Protein AF-A0A183Q617-F1 (afdb_monomer)

Radius of gyration: 28.39 Å; Cα contacts (8 Å, |Δi|>4): 245; chains: 1; bounding box: 69×56×88 Å

pLDDT: mean 73.9, std 12.87, range [35.59, 93.19]

Nearest PDB structures (foldseek):
  8c8j-assembly1_A  TM=6.906E-01  e=9.276E-04  Homo sapiens
  8qb8-assembly1_A  TM=1.868E-01  e=1.132E+00  Saccharomyces cerevisiae

Structure (mmCIF, N/CA/C/O backbone):
data_AF-A0A183Q617-F1
#
_entry.id   AF-A0A183Q617-F1
#
loop_
_atom_site.group_PDB
_atom_site.id
_atom_site.type_symbol
_atom_site.label_atom_id
_atom_site.label_alt_id
_atom_site.label_comp_id
_atom_site.label_asym_id
_atom_site.label_entity_id
_atom_site.label_seq_id
_atom_site.pdbx_PDB_ins_code
_atom_site.Cartn_x
_atom_site.Cartn_y
_atom_site.Cartn_z
_atom_site.occupancy
_atom_site.B_iso_or_equiv
_atom_site.auth_seq_id
_atom_site.auth_comp_id
_atom_site.auth_asym_id
_atom_site.auth_atom_id
_atom_site.pdbx_PDB_model_num
ATOM 1 N N . MET A 1 1 ? -0.479 32.199 -34.086 1.00 53.25 1 MET A N 1
ATOM 2 C CA . MET A 1 1 ? -1.465 31.723 -35.075 1.00 53.25 1 MET A CA 1
ATOM 3 C C . MET A 1 1 ? -0.757 31.878 -36.399 1.00 53.25 1 MET A C 1
ATOM 5 O O . MET A 1 1 ? -0.409 32.998 -36.733 1.00 53.25 1 MET A O 1
ATOM 9 N N . GLU A 1 2 ? -0.370 30.779 -37.032 1.00 54.66 2 GLU A N 1
ATOM 10 C CA . GLU A 1 2 ? 0.440 30.822 -38.253 1.00 54.66 2 GLU A CA 1
ATOM 11 C C . GLU A 1 2 ? -0.331 30.041 -39.309 1.00 54.66 2 GLU A C 1
ATOM 13 O O . GLU A 1 2 ? -0.675 28.883 -39.080 1.00 54.66 2 GLU A O 1
ATOM 18 N N . ASP A 1 3 ? -0.611 30.699 -40.433 1.00 60.00 3 ASP A N 1
ATOM 19 C CA . ASP A 1 3 ? -1.395 30.193 -41.564 1.00 60.00 3 ASP A CA 1
ATOM 20 C C . ASP A 1 3 ? -2.920 30.158 -41.307 1.00 60.00 3 ASP A C 1
ATOM 22 O O . ASP A 1 3 ? -3.495 29.196 -40.784 1.00 60.00 3 ASP A O 1
ATOM 26 N N . VAL A 1 4 ? -3.574 31.266 -41.677 1.00 61.16 4 VAL A N 1
ATOM 27 C CA . VAL A 1 4 ? -5.033 31.407 -41.766 1.00 61.16 4 VAL A CA 1
ATOM 28 C C . VAL A 1 4 ? -5.387 31.465 -43.243 1.00 61.16 4 VAL A C 1
ATOM 30 O O . VAL A 1 4 ? -4.882 32.323 -43.964 1.00 61.16 4 VAL A O 1
ATOM 33 N N . ARG A 1 5 ? -6.237 30.549 -43.707 1.00 70.75 5 ARG A N 1
ATOM 34 C CA . ARG A 1 5 ? -6.672 30.503 -45.103 1.00 70.75 5 ARG A CA 1
ATOM 35 C C . ARG A 1 5 ? -8.183 30.469 -45.183 1.00 70.75 5 ARG A C 1
ATOM 37 O O . ARG A 1 5 ? -8.839 29.661 -44.527 1.00 70.75 5 ARG A O 1
ATOM 44 N N . THR A 1 6 ? -8.707 31.314 -46.050 1.00 69.06 6 THR A N 1
ATOM 45 C CA . THR A 1 6 ? -10.121 31.353 -46.393 1.00 69.06 6 THR A CA 1
ATOM 46 C C . THR A 1 6 ? -10.364 30.387 -47.548 1.00 69.06 6 THR A C 1
ATOM 48 O O . THR A 1 6 ? -9.680 30.455 -48.569 1.00 69.06 6 THR A O 1
ATOM 51 N N . ARG A 1 7 ? -11.300 29.451 -47.390 1.00 67.62 7 ARG A N 1
ATOM 52 C CA . ARG A 1 7 ? -11.698 28.502 -48.434 1.00 67.62 7 ARG A CA 1
ATOM 53 C C . ARG A 1 7 ? -13.164 28.715 -48.792 1.00 67.62 7 ARG A C 1
ATOM 55 O O . ARG A 1 7 ? -13.994 28.940 -47.914 1.00 67.62 7 ARG A O 1
ATOM 62 N N . ARG A 1 8 ? -13.482 28.630 -50.085 1.00 61.31 8 ARG A N 1
ATOM 63 C CA . ARG A 1 8 ? -14.875 28.539 -50.538 1.00 61.31 8 ARG A CA 1
ATOM 64 C C . ARG A 1 8 ? -15.414 27.157 -50.159 1.00 61.31 8 ARG A C 1
ATOM 66 O O . ARG A 1 8 ? -14.714 26.161 -50.351 1.00 61.31 8 ARG A O 1
ATOM 73 N N . GLY A 1 9 ? -16.599 27.114 -49.554 1.00 62.12 9 GLY A N 1
ATOM 74 C CA . GLY A 1 9 ? -17.312 25.861 -49.300 1.00 62.12 9 GLY A CA 1
ATOM 75 C C . GLY A 1 9 ? -17.741 25.198 -50.613 1.00 62.12 9 GLY A C 1
ATOM 76 O O . GLY A 1 9 ? -17.750 25.849 -51.656 1.00 62.12 9 GLY A O 1
ATOM 77 N N . ALA A 1 10 ? -18.069 23.904 -50.569 1.00 54.81 10 ALA A N 1
ATOM 78 C CA . ALA A 1 10 ? -18.694 23.237 -51.708 1.00 54.81 10 ALA A CA 1
ATOM 79 C C . ALA A 1 10 ? -20.081 23.856 -51.955 1.00 54.81 10 ALA A C 1
ATOM 81 O O . ALA A 1 10 ? -20.864 24.033 -51.024 1.00 54.81 10 ALA A O 1
ATOM 82 N N . ASP A 1 11 ? -20.304 24.238 -53.205 1.00 53.62 11 ASP A N 1
ATOM 83 C CA . ASP A 1 11 ? -21.310 25.180 -53.685 1.00 53.62 11 ASP A CA 1
ATOM 84 C C . ASP A 1 11 ? -22.758 24.749 -53.386 1.00 53.62 11 ASP A C 1
ATOM 86 O O . ASP A 1 11 ? -23.237 23.756 -53.928 1.00 53.62 11 ASP A O 1
ATOM 90 N N . MET A 1 12 ? -23.452 25.514 -52.537 1.00 50.75 12 MET A N 1
ATOM 91 C CA . MET A 1 12 ? -24.916 25.633 -52.502 1.00 50.75 12 MET A CA 1
ATOM 92 C C . MET A 1 12 ? -25.287 27.035 -51.989 1.00 50.75 12 MET A C 1
ATOM 94 O O . MET A 1 12 ? -25.655 27.205 -50.829 1.00 50.75 12 MET A O 1
ATOM 98 N N . ALA A 1 13 ? -25.134 28.047 -52.851 1.00 52.72 13 ALA A N 1
ATOM 99 C CA . ALA A 1 13 ? -25.777 29.368 -52.746 1.00 52.72 13 ALA A CA 1
ATOM 100 C C . ALA A 1 13 ? -25.731 30.063 -51.360 1.00 52.72 13 ALA A C 1
ATOM 102 O O . ALA A 1 13 ? -26.719 30.642 -50.911 1.00 52.72 13 ALA A O 1
ATOM 103 N N . SER A 1 14 ? -24.586 30.022 -50.675 1.00 57.03 14 SER A N 1
ATOM 104 C CA . SER A 1 14 ? -24.352 30.748 -49.422 1.00 57.03 14 SER A CA 1
ATOM 105 C C . SER A 1 14 ? -23.096 31.610 -49.558 1.00 57.03 14 SER A C 1
ATOM 107 O O . SER A 1 14 ? -22.017 31.086 -49.824 1.00 57.03 14 SER A O 1
ATOM 109 N N . ASP A 1 15 ? -23.218 32.922 -49.325 1.00 58.91 15 ASP A N 1
ATOM 110 C CA . ASP A 1 15 ? -22.119 33.910 -49.397 1.00 58.91 15 ASP A CA 1
ATOM 111 C C . ASP A 1 15 ? -21.068 33.774 -48.271 1.00 58.91 15 ASP A C 1
ATOM 113 O O . ASP A 1 15 ? -20.226 34.650 -48.045 1.00 58.91 15 ASP A O 1
ATOM 117 N N . HIS A 1 16 ? -21.086 32.676 -47.516 1.00 60.31 16 HIS A N 1
ATOM 118 C CA . HIS A 1 16 ? -20.217 32.485 -46.363 1.00 60.31 16 HIS A CA 1
ATOM 119 C C . HIS A 1 16 ? -18.921 31.763 -46.744 1.00 60.31 16 HIS A C 1
ATOM 121 O O . HIS A 1 16 ? -18.912 30.623 -47.209 1.00 60.31 16 HIS A O 1
ATOM 127 N N . HIS A 1 17 ? -17.792 32.432 -46.504 1.00 62.97 17 HIS A N 1
ATOM 128 C CA . HIS A 1 17 ? -16.464 31.868 -46.716 1.00 62.97 17 HIS A CA 1
ATOM 129 C C . HIS A 1 17 ? -15.946 31.202 -45.437 1.00 62.97 17 HIS A C 1
ATOM 131 O O . HIS A 1 17 ? -15.976 31.788 -44.355 1.00 62.97 17 HIS A O 1
ATOM 137 N N . LEU A 1 18 ? -15.427 29.980 -45.561 1.00 61.94 18 LEU A N 1
ATOM 138 C CA . LEU A 1 18 ? -14.951 29.190 -44.431 1.00 61.94 18 LEU A CA 1
ATOM 139 C C . LEU A 1 18 ? -13.513 29.593 -44.094 1.00 61.94 18 LEU A C 1
ATOM 141 O O . LEU A 1 18 ? -12.611 29.460 -44.922 1.00 61.94 18 LEU A O 1
ATOM 145 N N . VAL A 1 19 ? -13.280 30.083 -42.879 1.00 68.81 19 VAL A N 1
ATOM 146 C CA . VAL A 1 19 ? -11.937 30.465 -42.423 1.00 68.81 19 VAL A CA 1
ATOM 147 C C . VAL A 1 19 ? -11.332 29.318 -41.628 1.00 68.81 19 VAL A C 1
ATOM 149 O O . VAL A 1 19 ? -11.862 28.905 -40.599 1.00 68.81 19 VAL A O 1
ATOM 152 N N . VAL A 1 20 ? -10.198 28.806 -42.103 1.00 65.56 20 VAL A N 1
ATOM 153 C CA . VAL A 1 20 ? -9.447 27.739 -41.441 1.00 65.56 20 VAL A CA 1
ATOM 154 C C . VAL A 1 20 ? -8.131 28.314 -40.938 1.00 65.56 20 VAL A C 1
ATOM 156 O O . VAL A 1 20 ? -7.323 28.811 -41.720 1.00 65.56 20 VAL A O 1
ATOM 159 N N . ALA A 1 21 ? -7.898 28.219 -39.632 1.00 73.19 21 ALA A N 1
ATOM 160 C CA . ALA A 1 21 ? -6.663 28.658 -38.997 1.00 73.19 21 ALA A CA 1
ATOM 161 C C . ALA A 1 21 ? -5.934 27.478 -38.356 1.00 73.19 21 ALA A C 1
ATOM 163 O O . ALA A 1 21 ? -6.544 26.659 -37.664 1.00 73.19 21 ALA A O 1
ATOM 164 N N . LYS A 1 22 ? -4.611 27.413 -38.536 1.00 64.12 22 LYS A N 1
ATOM 165 C CA . LYS A 1 22 ? -3.770 26.446 -37.828 1.00 64.12 22 LYS A CA 1
ATOM 166 C C . LYS A 1 22 ? -3.161 27.102 -36.587 1.00 64.12 22 LYS A C 1
ATOM 168 O O . LYS A 1 22 ? -2.438 28.097 -36.650 1.00 64.12 22 LYS A O 1
ATOM 173 N N . MET A 1 23 ? -3.458 26.543 -35.417 1.00 68.75 23 MET A N 1
ATOM 174 C CA . MET A 1 23 ? -2.924 27.025 -34.141 1.00 68.75 23 MET A CA 1
ATOM 175 C C . MET A 1 23 ? -2.015 25.979 -33.506 1.00 68.75 23 MET A C 1
ATOM 177 O O . MET A 1 23 ? -2.359 24.803 -33.415 1.00 68.75 23 MET A O 1
ATOM 181 N N . LYS A 1 24 ? -0.847 26.425 -33.036 1.00 59.91 24 LYS A N 1
ATOM 182 C CA . LYS A 1 24 ? 0.100 25.616 -32.265 1.00 59.91 24 LYS A CA 1
ATOM 183 C C . LYS A 1 24 ? 0.139 26.156 -30.839 1.00 59.91 24 LYS A C 1
ATOM 185 O O . LYS A 1 24 ? 0.809 27.147 -30.564 1.00 59.91 24 LYS A O 1
ATOM 190 N N . LEU A 1 25 ? -0.619 25.532 -29.943 1.00 53.19 25 LEU A N 1
ATOM 191 C CA . LEU A 1 25 ? -0.651 25.895 -28.527 1.00 53.19 25 LEU A CA 1
ATOM 192 C C . LEU A 1 25 ? 0.512 25.208 -27.800 1.00 53.19 25 LEU A C 1
ATOM 194 O O . LEU A 1 25 ? 0.652 23.987 -27.853 1.00 53.19 25 LEU A O 1
ATOM 198 N N . LYS A 1 26 ? 1.348 25.986 -27.109 1.00 57.28 26 LYS A N 1
ATOM 199 C CA . LYS A 1 26 ? 2.298 25.459 -26.121 1.00 57.28 26 LYS A CA 1
ATOM 200 C C . LYS A 1 26 ? 1.652 25.570 -24.745 1.00 57.28 26 LYS A C 1
ATOM 202 O O . LYS A 1 26 ? 1.736 26.610 -24.102 1.00 57.28 26 LYS A O 1
ATOM 207 N N . LEU A 1 27 ? 0.993 24.503 -24.306 1.00 50.16 27 LEU A N 1
ATOM 208 C CA . LEU A 1 27 ? 0.464 24.421 -22.949 1.00 50.16 27 LEU A CA 1
ATOM 209 C C . LEU A 1 27 ? 1.636 24.227 -21.982 1.00 50.16 27 LEU A C 1
ATOM 211 O O . LEU A 1 27 ? 2.359 23.230 -22.054 1.00 50.16 27 LEU A O 1
ATOM 215 N N . LYS A 1 28 ? 1.852 25.196 -21.090 1.00 40.66 28 LYS A N 1
ATOM 216 C CA . LYS A 1 28 ? 2.774 25.030 -19.967 1.00 40.66 28 LYS A CA 1
ATOM 217 C C . LYS A 1 28 ? 2.065 24.158 -18.939 1.00 40.66 28 LYS A C 1
ATOM 219 O O . LYS A 1 28 ? 1.051 24.566 -18.387 1.00 40.66 28 LYS A O 1
ATOM 224 N N . ASN A 1 29 ? 2.585 22.955 -18.711 1.00 36.75 29 ASN A N 1
ATOM 225 C CA . ASN A 1 29 ? 2.066 22.082 -17.668 1.00 36.75 29 ASN A CA 1
ATOM 226 C C . ASN A 1 29 ? 2.359 22.744 -16.314 1.00 36.75 29 ASN A C 1
ATOM 228 O O . ASN A 1 29 ? 3.521 22.829 -15.905 1.00 36.75 29 ASN A O 1
ATOM 232 N N . ILE A 1 30 ? 1.328 23.287 -15.669 1.00 36.28 30 ILE A N 1
ATOM 233 C CA . ILE A 1 30 ? 1.422 23.785 -14.301 1.00 36.28 30 ILE A CA 1
ATOM 234 C C . ILE A 1 30 ? 1.400 22.536 -13.431 1.00 36.28 30 ILE A C 1
ATOM 236 O O . ILE A 1 30 ? 0.360 21.912 -13.242 1.00 36.28 30 ILE A O 1
ATOM 240 N N . TRP A 1 31 ? 2.572 22.130 -12.954 1.00 35.59 31 TRP A N 1
ATOM 241 C CA . TRP A 1 31 ? 2.644 21.152 -11.883 1.00 35.59 31 TRP A CA 1
ATOM 242 C C . TRP A 1 31 ? 2.086 21.843 -10.643 1.00 35.59 31 TRP A C 1
ATOM 244 O O . TRP A 1 31 ? 2.778 22.643 -10.018 1.00 35.59 31 TRP A O 1
ATOM 254 N N . THR A 1 32 ? 0.827 21.580 -10.302 1.00 38.00 32 THR A N 1
ATOM 255 C CA . THR A 1 32 ? 0.407 21.714 -8.913 1.00 38.00 32 THR A CA 1
ATOM 256 C C . THR A 1 32 ? 1.330 20.810 -8.113 1.00 38.00 32 THR A C 1
ATOM 258 O O . THR A 1 32 ? 1.532 19.646 -8.474 1.00 38.00 32 THR A O 1
ATOM 261 N N . THR A 1 33 ? 1.958 21.356 -7.075 1.00 38.03 33 THR A N 1
ATOM 262 C CA . THR A 1 33 ? 2.680 20.571 -6.076 1.00 38.03 33 THR A CA 1
ATOM 263 C C . THR A 1 33 ? 1.647 19.659 -5.425 1.00 38.03 33 THR A C 1
ATOM 265 O O . THR A 1 33 ? 0.994 20.027 -4.455 1.00 38.03 33 THR A O 1
ATOM 268 N N . GLY A 1 34 ? 1.389 18.511 -6.049 1.00 38.00 34 GLY A N 1
ATOM 269 C CA . GLY A 1 34 ? 0.513 17.501 -5.494 1.00 38.00 34 GLY A CA 1
ATOM 270 C C . GLY A 1 34 ? 1.087 17.098 -4.148 1.00 38.00 34 GLY A C 1
ATOM 271 O O . GLY A 1 34 ? 2.308 16.955 -4.028 1.00 38.00 34 GLY A O 1
ATOM 272 N N . GLN A 1 35 ? 0.214 16.928 -3.154 1.00 41.94 35 GLN A N 1
ATOM 273 C CA . GLN A 1 35 ? 0.541 16.194 -1.933 1.00 41.94 35 GLN A CA 1
ATOM 274 C C . GLN A 1 35 ? 1.444 15.018 -2.295 1.00 41.94 35 GLN A C 1
ATOM 276 O O . GLN A 1 35 ? 1.161 14.301 -3.262 1.00 41.94 35 GLN A O 1
ATOM 281 N N . THR A 1 36 ? 2.550 14.864 -1.566 1.00 38.59 36 THR A N 1
ATOM 282 C CA . THR A 1 36 ? 3.501 13.771 -1.750 1.00 38.59 36 THR A CA 1
ATOM 283 C C . THR A 1 36 ? 2.710 12.474 -1.822 1.00 38.59 36 THR A C 1
ATOM 285 O O . THR A 1 36 ? 2.184 12.016 -0.813 1.00 38.59 36 THR A O 1
ATOM 288 N N . ALA A 1 37 ? 2.549 11.921 -3.028 1.00 43.28 37 ALA A N 1
ATOM 289 C CA . ALA A 1 37 ? 1.761 10.715 -3.199 1.00 43.28 37 ALA A CA 1
ATOM 290 C C . ALA A 1 37 ? 2.392 9.642 -2.313 1.00 43.28 37 ALA A C 1
ATOM 292 O O . ALA A 1 37 ? 3.569 9.310 -2.507 1.00 43.28 37 ALA A O 1
ATOM 293 N N . LEU A 1 38 ? 1.629 9.153 -1.329 1.00 51.94 38 LEU A N 1
ATOM 294 C CA . LEU A 1 38 ? 2.108 8.137 -0.404 1.00 51.94 38 LEU A CA 1
ATOM 295 C C . LEU A 1 38 ? 2.705 6.981 -1.225 1.00 51.94 38 LEU A C 1
ATOM 297 O O . LEU A 1 38 ? 2.085 6.543 -2.207 1.00 51.94 38 LEU A O 1
ATOM 301 N N . PRO A 1 39 ? 3.931 6.523 -0.909 1.00 54.69 39 PRO A N 1
ATOM 302 C CA . PRO A 1 39 ? 4.592 5.482 -1.681 1.00 54.69 39 PRO A CA 1
ATOM 303 C C . PRO A 1 39 ? 3.683 4.257 -1.796 1.00 54.69 39 PRO A C 1
ATOM 305 O O . PRO A 1 39 ? 3.330 3.651 -0.790 1.00 54.69 39 PRO A O 1
ATOM 308 N N . ARG A 1 40 ? 3.276 3.884 -3.014 1.00 54.31 40 ARG A N 1
ATOM 309 C CA . ARG A 1 40 ? 2.449 2.687 -3.209 1.00 54.31 40 ARG A CA 1
ATOM 310 C C . ARG A 1 40 ? 3.279 1.432 -2.955 1.00 54.31 40 ARG A C 1
ATOM 312 O O . ARG A 1 40 ? 4.316 1.229 -3.587 1.00 54.31 40 ARG A O 1
ATOM 319 N N . PHE A 1 41 ? 2.778 0.579 -2.070 1.00 60.75 41 PHE A N 1
ATOM 320 C CA . PHE A 1 41 ? 3.362 -0.716 -1.748 1.00 60.75 41 PHE A CA 1
ATOM 321 C C . PHE A 1 41 ? 3.216 -1.667 -2.939 1.00 60.75 41 PHE A C 1
ATOM 323 O O . PHE A 1 41 ? 2.107 -1.904 -3.419 1.00 60.75 41 PHE A O 1
ATOM 330 N N . ASN A 1 42 ? 4.323 -2.237 -3.429 1.00 64.62 42 ASN A N 1
ATOM 331 C CA . ASN A 1 42 ? 4.258 -3.296 -4.438 1.00 64.62 42 ASN A CA 1
ATOM 332 C C . ASN A 1 42 ? 3.938 -4.638 -3.761 1.00 64.62 42 ASN A C 1
ATOM 334 O O . ASN A 1 42 ? 4.811 -5.483 -3.575 1.00 64.62 42 ASN A O 1
ATOM 338 N N . ILE A 1 43 ? 2.671 -4.817 -3.387 1.00 67.38 43 ILE A N 1
ATOM 339 C CA . ILE A 1 43 ? 2.165 -6.012 -2.693 1.00 67.38 43 ILE A CA 1
ATOM 340 C C . ILE A 1 43 ? 2.400 -7.289 -3.521 1.00 67.38 43 ILE A C 1
ATOM 342 O O . ILE A 1 43 ? 2.558 -8.371 -2.962 1.00 67.38 43 ILE A O 1
ATOM 346 N N . ALA A 1 44 ? 2.487 -7.186 -4.852 1.00 68.19 44 ALA A N 1
ATOM 347 C CA . ALA A 1 44 ? 2.715 -8.341 -5.719 1.00 68.19 44 ALA A CA 1
ATOM 348 C C . ALA A 1 44 ? 4.057 -9.045 -5.447 1.00 68.19 44 ALA A C 1
ATOM 350 O O . ALA A 1 44 ? 4.147 -10.253 -5.636 1.00 68.19 44 ALA A O 1
ATOM 351 N N . PHE A 1 45 ? 5.068 -8.322 -4.955 1.00 70.50 45 PHE A N 1
ATOM 352 C CA . PHE A 1 45 ? 6.369 -8.889 -4.585 1.00 70.50 45 PHE A CA 1
ATOM 353 C C . PHE A 1 45 ? 6.279 -9.856 -3.396 1.00 70.50 45 PHE A C 1
ATOM 355 O O . PHE A 1 45 ? 7.042 -10.810 -3.332 1.00 70.50 45 PHE A O 1
ATOM 362 N N . LEU A 1 46 ? 5.313 -9.659 -2.491 1.00 70.88 46 LEU A N 1
ATOM 363 C CA . LEU A 1 46 ? 5.090 -10.549 -1.345 1.00 70.88 46 LEU A CA 1
ATOM 364 C C . LEU A 1 46 ? 4.474 -11.901 -1.746 1.00 70.88 46 LEU A C 1
ATOM 366 O O . LEU A 1 46 ? 4.346 -12.782 -0.901 1.00 70.88 46 LEU A O 1
ATOM 370 N N . LYS A 1 47 ? 4.076 -12.071 -3.016 1.00 74.75 47 LYS A N 1
ATOM 371 C CA . LYS A 1 47 ? 3.595 -13.354 -3.553 1.00 74.75 47 LYS A C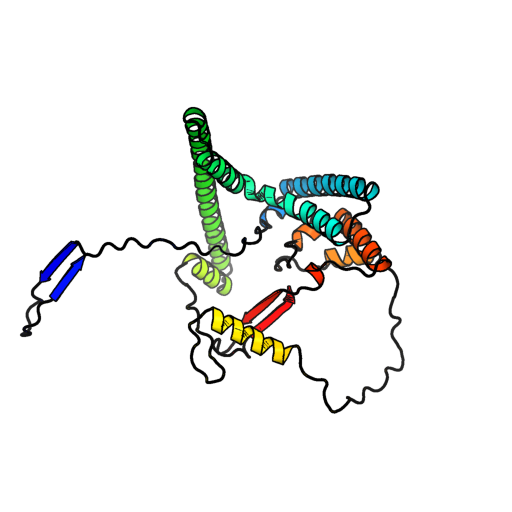A 1
ATOM 372 C C . LYS A 1 47 ? 4.727 -14.272 -4.013 1.00 74.75 47 LYS A C 1
ATOM 374 O O . LYS A 1 47 ? 4.495 -15.463 -4.179 1.00 74.75 47 LYS A O 1
ATOM 379 N N . ASP A 1 48 ? 5.912 -13.722 -4.259 1.00 77.06 48 ASP A N 1
ATOM 380 C CA . ASP A 1 48 ? 7.096 -14.484 -4.643 1.00 77.06 48 ASP A CA 1
ATOM 381 C C . ASP A 1 48 ? 7.816 -14.972 -3.377 1.00 77.06 48 ASP A C 1
ATOM 383 O O . ASP A 1 48 ? 8.044 -14.195 -2.450 1.00 77.06 48 ASP A O 1
ATOM 387 N N . ALA A 1 49 ? 8.117 -16.270 -3.310 1.00 78.69 49 ALA A N 1
ATOM 388 C CA . ALA A 1 49 ? 8.611 -16.911 -2.093 1.00 78.69 49 ALA A CA 1
ATOM 389 C C . ALA A 1 49 ? 10.010 -16.421 -1.682 1.00 78.69 49 ALA A C 1
ATOM 391 O O . ALA A 1 49 ? 10.238 -16.144 -0.501 1.00 78.69 49 ALA A O 1
ATOM 392 N N . ASP A 1 50 ? 10.920 -16.247 -2.642 1.00 78.69 50 ASP A N 1
ATOM 393 C CA . ASP A 1 50 ? 12.294 -15.800 -2.385 1.00 78.69 50 ASP A CA 1
ATOM 394 C C . ASP A 1 50 ? 12.296 -14.349 -1.914 1.00 78.69 50 ASP A C 1
ATOM 396 O O . ASP A 1 50 ? 12.965 -13.958 -0.953 1.00 78.69 50 ASP A O 1
ATOM 400 N N . LYS A 1 51 ? 11.470 -13.545 -2.577 1.00 79.25 51 LYS A N 1
ATOM 401 C CA . LYS A 1 51 ? 11.262 -12.137 -2.271 1.00 79.25 51 LYS A CA 1
ATOM 402 C C . LYS A 1 51 ? 10.578 -11.917 -0.927 1.00 79.25 51 LYS A C 1
ATOM 404 O O . LYS A 1 51 ? 10.967 -11.016 -0.180 1.00 79.25 51 LYS A O 1
ATOM 409 N N . LEU A 1 52 ? 9.622 -12.769 -0.575 1.00 80.00 52 LEU A N 1
ATOM 410 C CA . LEU A 1 52 ? 9.005 -12.790 0.746 1.00 80.00 52 LEU A CA 1
ATOM 411 C C . LEU A 1 52 ? 10.020 -13.165 1.834 1.00 80.00 52 LEU A C 1
ATOM 413 O O . LEU A 1 52 ? 10.023 -12.546 2.896 1.00 80.00 52 LEU A O 1
ATOM 417 N N . ASN A 1 53 ? 10.892 -14.144 1.589 1.00 81.88 53 ASN A N 1
ATOM 418 C CA . ASN A 1 53 ? 11.913 -14.536 2.560 1.00 81.88 53 ASN A CA 1
ATOM 419 C C . ASN A 1 53 ? 12.943 -13.419 2.793 1.00 81.88 53 ASN A C 1
ATOM 421 O O . ASN A 1 53 ? 13.256 -13.076 3.932 1.00 81.88 53 ASN A O 1
ATOM 425 N N . GLU A 1 54 ? 13.397 -12.780 1.716 1.00 82.69 54 GLU A N 1
ATOM 426 C CA . GLU A 1 54 ? 14.267 -11.604 1.776 1.00 82.69 54 GLU A CA 1
ATOM 427 C C . GLU A 1 54 ? 13.626 -10.454 2.573 1.00 82.69 54 GLU A C 1
ATOM 429 O O . GLU A 1 54 ? 14.284 -9.816 3.398 1.00 82.69 54 GLU A O 1
ATOM 434 N N . PHE A 1 55 ? 12.323 -10.226 2.378 1.00 81.12 55 PHE A N 1
ATOM 435 C CA . PHE A 1 55 ? 11.556 -9.258 3.158 1.00 81.12 55 PHE A CA 1
ATOM 436 C C . PHE A 1 55 ? 11.514 -9.623 4.649 1.00 81.12 55 PHE A C 1
ATOM 438 O O . PHE A 1 55 ? 11.766 -8.759 5.488 1.00 81.12 55 PHE A O 1
ATOM 445 N N . LYS A 1 56 ? 11.236 -10.890 4.988 1.00 84.88 56 LYS A N 1
ATOM 446 C CA . LYS A 1 56 ? 11.180 -11.374 6.379 1.00 84.88 56 LYS A CA 1
ATOM 447 C C . LYS A 1 56 ? 12.500 -11.151 7.115 1.00 84.88 56 LYS A C 1
ATOM 449 O O . LYS A 1 56 ? 12.486 -10.613 8.217 1.00 84.88 56 LYS A O 1
ATOM 454 N N . ILE A 1 57 ? 13.624 -11.522 6.499 1.00 84.19 57 ILE A N 1
ATOM 455 C CA . ILE A 1 57 ? 14.960 -11.363 7.094 1.00 84.19 57 ILE A CA 1
ATOM 456 C C . ILE A 1 57 ? 15.270 -9.879 7.310 1.00 84.19 57 ILE A C 1
ATOM 458 O O . ILE A 1 57 ? 15.680 -9.473 8.395 1.00 84.19 57 ILE A O 1
ATOM 462 N N . ALA A 1 58 ? 15.029 -9.045 6.296 1.00 83.50 58 ALA A N 1
ATOM 463 C CA . ALA A 1 58 ? 15.298 -7.615 6.392 1.00 83.50 58 ALA A CA 1
ATOM 464 C C . ALA A 1 58 ? 14.403 -6.911 7.429 1.00 83.50 58 ALA A C 1
ATOM 466 O O . ALA A 1 58 ? 14.855 -5.978 8.095 1.00 83.50 58 ALA A O 1
ATOM 467 N N . LEU A 1 59 ? 13.151 -7.352 7.587 1.00 83.25 59 LEU A N 1
ATOM 468 C CA . LEU A 1 59 ? 12.257 -6.874 8.639 1.00 83.25 59 LEU A CA 1
ATOM 469 C C . LEU A 1 59 ? 12.770 -7.265 10.029 1.00 83.25 59 LEU A C 1
ATOM 471 O O . LEU A 1 59 ? 12.861 -6.392 10.887 1.00 83.25 59 LEU A O 1
ATOM 475 N N . ASN A 1 60 ? 13.171 -8.524 10.226 1.00 85.62 60 ASN A N 1
ATOM 476 C CA . ASN A 1 60 ? 13.712 -9.002 11.503 1.00 85.62 60 ASN A CA 1
ATOM 477 C C . ASN A 1 60 ? 14.957 -8.226 11.922 1.00 85.62 60 ASN A C 1
ATOM 479 O O . ASN A 1 60 ? 15.011 -7.713 13.035 1.00 85.62 60 ASN A O 1
ATOM 483 N N . ASN A 1 61 ? 15.930 -8.092 11.019 1.00 85.81 61 ASN A N 1
ATOM 484 C CA . ASN A 1 61 ? 17.192 -7.417 11.320 1.00 85.81 61 ASN A CA 1
ATOM 485 C C . ASN A 1 61 ? 16.969 -5.956 11.732 1.00 85.81 61 ASN A C 1
ATOM 487 O O . ASN A 1 61 ? 17.602 -5.464 12.660 1.00 85.81 61 ASN A O 1
ATOM 491 N N . ARG A 1 62 ? 16.046 -5.257 11.058 1.00 82.94 62 ARG A N 1
ATOM 492 C CA . ARG A 1 62 ? 15.714 -3.867 11.395 1.00 82.94 62 ARG A CA 1
ATOM 493 C C . ARG A 1 62 ? 14.919 -3.749 12.681 1.00 82.94 62 ARG A C 1
ATOM 495 O O . ARG A 1 62 ? 15.167 -2.822 13.438 1.00 82.94 62 ARG A O 1
ATOM 502 N N . PHE A 1 63 ? 13.975 -4.654 12.921 1.00 84.31 63 PHE A N 1
ATOM 503 C CA . PHE A 1 63 ? 13.238 -4.669 14.179 1.00 84.31 63 PHE A CA 1
ATOM 504 C C . PHE A 1 63 ? 14.184 -4.898 15.359 1.00 84.31 63 PHE A C 1
ATOM 506 O O . PHE A 1 63 ? 14.093 -4.171 16.338 1.00 84.31 63 PHE A O 1
ATOM 513 N N . GLN A 1 64 ? 15.140 -5.822 15.231 1.00 85.12 64 GLN A N 1
ATOM 514 C CA . GLN A 1 64 ? 16.164 -6.039 16.249 1.00 85.12 64 GLN A CA 1
ATOM 515 C C . GLN A 1 64 ? 17.002 -4.775 16.487 1.00 85.12 64 GLN A C 1
ATOM 517 O O . GLN A 1 64 ? 17.117 -4.330 17.621 1.00 85.12 64 GLN A O 1
ATOM 522 N N . ALA A 1 65 ? 17.494 -4.136 15.419 1.00 84.00 65 ALA A N 1
ATOM 523 C CA . ALA A 1 65 ? 18.247 -2.887 15.537 1.00 84.00 65 ALA A CA 1
ATOM 524 C C . ALA A 1 65 ? 17.425 -1.755 16.181 1.00 84.00 65 ALA A C 1
ATOM 526 O O . ALA A 1 65 ? 17.951 -1.001 16.990 1.00 84.00 65 ALA A O 1
ATOM 527 N N . LEU A 1 66 ? 16.132 -1.642 15.851 1.00 82.75 66 LEU A N 1
ATOM 528 C CA . LEU A 1 66 ? 15.237 -0.692 16.513 1.00 82.75 66 LEU A CA 1
ATOM 529 C C . LEU A 1 66 ? 15.068 -1.017 17.996 1.00 82.75 66 LEU A C 1
ATOM 531 O O . LEU A 1 66 ? 15.133 -0.110 18.807 1.00 82.75 66 LEU A O 1
ATOM 535 N N . GLN A 1 67 ? 14.861 -2.284 18.357 1.00 81.31 67 GLN A N 1
ATOM 536 C CA . GLN A 1 67 ? 14.734 -2.692 19.757 1.00 81.31 67 GLN A CA 1
ATOM 537 C C . GLN A 1 67 ? 15.974 -2.345 20.571 1.00 81.31 67 GLN A C 1
ATOM 539 O O . GLN A 1 67 ? 15.849 -1.953 21.724 1.00 81.31 67 GLN A O 1
ATOM 544 N N . ASP A 1 68 ? 17.159 -2.492 19.986 1.00 82.12 68 ASP A N 1
ATOM 545 C CA . ASP A 1 68 ? 18.400 -2.169 20.679 1.00 82.12 68 ASP A CA 1
ATOM 546 C C . ASP A 1 68 ? 18.557 -0.650 20.859 1.00 82.12 68 ASP A C 1
ATOM 548 O O . ASP A 1 68 ? 18.880 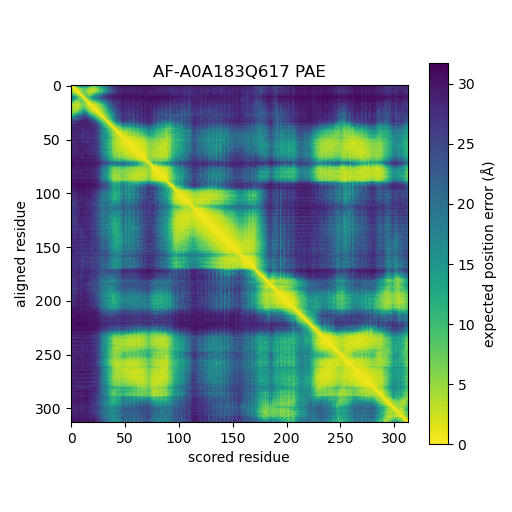-0.213 21.957 1.00 82.12 68 ASP A O 1
ATOM 552 N N . LEU A 1 69 ? 18.174 0.161 19.863 1.00 78.50 69 LEU A N 1
ATOM 553 C CA . LEU A 1 69 ? 18.116 1.626 19.998 1.00 78.50 69 LEU A CA 1
ATOM 554 C C . LEU A 1 69 ? 17.093 2.089 21.050 1.00 78.50 69 LEU A C 1
ATOM 556 O O . LEU A 1 69 ? 17.379 2.971 21.852 1.00 78.50 69 LEU A O 1
ATOM 560 N N . LEU A 1 70 ? 15.909 1.470 21.084 1.00 74.56 70 LEU A N 1
ATOM 561 C CA . LEU A 1 70 ? 14.842 1.812 22.033 1.00 74.56 70 LEU A CA 1
ATOM 562 C C . LEU A 1 70 ? 15.173 1.450 23.489 1.00 74.56 70 LEU A C 1
ATOM 564 O O . LEU A 1 70 ? 14.508 1.935 24.400 1.00 74.56 70 LEU A O 1
ATOM 568 N N . LYS A 1 71 ? 16.177 0.598 23.729 1.00 72.00 71 LYS A N 1
ATOM 569 C CA . LYS A 1 71 ? 16.678 0.307 25.082 1.00 72.00 71 LYS A CA 1
ATOM 570 C C . LYS A 1 71 ? 17.656 1.367 25.593 1.00 72.00 71 LYS A C 1
ATOM 572 O O . LYS A 1 71 ? 17.855 1.440 26.802 1.00 72.00 71 LYS A O 1
ATOM 577 N N . GLU A 1 72 ? 18.286 2.130 24.701 1.00 61.03 72 GLU A N 1
ATOM 578 C CA . GLU A 1 72 ? 19.346 3.089 25.042 1.00 61.03 72 GLU A CA 1
ATOM 579 C C . GLU A 1 72 ? 18.834 4.531 25.194 1.00 61.03 72 GLU A C 1
ATOM 581 O O . GLU A 1 72 ? 19.488 5.339 25.850 1.00 61.03 72 GLU A O 1
ATOM 586 N N . GLU A 1 73 ? 17.660 4.856 24.644 1.00 59.00 73 GLU A N 1
ATOM 587 C CA . GLU A 1 73 ? 17.133 6.224 24.584 1.00 59.00 73 GLU A CA 1
ATOM 588 C C . GLU A 1 73 ? 15.668 6.291 25.052 1.00 59.00 73 GLU A C 1
ATOM 590 O O . GLU A 1 73 ? 14.832 5.469 24.668 1.00 59.00 73 GLU A O 1
ATOM 595 N N . GLU A 1 74 ? 15.333 7.282 25.884 1.00 65.62 74 GLU A N 1
ATOM 596 C CA . GLU A 1 74 ? 13.951 7.547 26.299 1.00 65.62 74 GLU A CA 1
ATOM 597 C C . GLU A 1 74 ? 13.201 8.198 25.127 1.00 65.62 74 GLU A C 1
ATOM 599 O O . GLU A 1 74 ? 13.287 9.400 24.887 1.00 65.62 74 GLU A O 1
ATOM 604 N N . THR A 1 75 ? 12.519 7.374 24.331 1.00 73.38 75 THR A N 1
ATOM 605 C CA . THR A 1 75 ? 11.836 7.817 23.107 1.00 73.38 75 THR A CA 1
ATOM 606 C C . THR A 1 75 ? 10.350 8.066 23.336 1.00 73.38 75 THR A C 1
ATOM 608 O O . THR A 1 75 ? 9.697 7.410 24.155 1.00 73.38 75 THR A O 1
ATOM 611 N N . THR A 1 76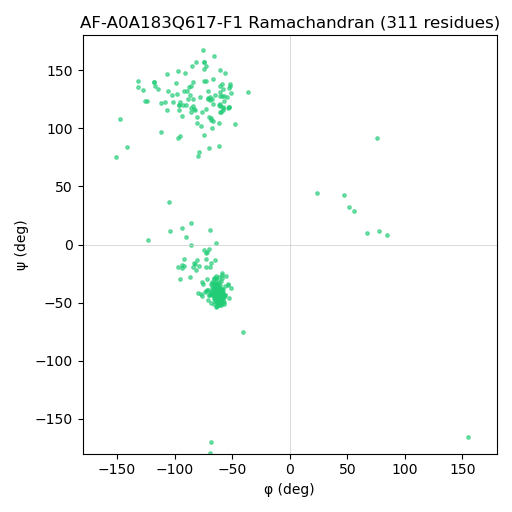 ? 9.776 9.003 22.579 1.00 81.06 76 THR A N 1
ATOM 612 C CA . THR A 1 76 ? 8.333 9.263 22.627 1.00 81.06 76 THR A CA 1
ATOM 613 C C . THR A 1 76 ? 7.547 8.160 21.909 1.00 81.06 76 THR A C 1
ATOM 615 O O . THR A 1 76 ? 8.067 7.469 21.033 1.00 81.06 76 THR A O 1
ATOM 618 N N . MET A 1 77 ? 6.263 7.996 22.246 1.00 82.69 77 MET A N 1
ATOM 619 C CA . MET A 1 77 ? 5.361 7.065 21.548 1.00 82.69 77 MET A CA 1
ATOM 620 C C . MET A 1 77 ? 5.324 7.307 20.022 1.00 82.69 77 MET A C 1
ATOM 622 O O . MET A 1 77 ? 5.226 6.361 19.237 1.00 82.69 77 MET A O 1
ATOM 626 N N . GLU A 1 78 ? 5.442 8.565 19.591 1.00 82.25 78 GLU A N 1
ATOM 627 C CA . GLU A 1 78 ? 5.454 8.942 18.174 1.00 82.25 78 GLU A CA 1
ATOM 628 C C . GLU A 1 78 ? 6.762 8.531 17.480 1.00 82.25 78 GLU A C 1
ATOM 630 O O . GLU A 1 78 ? 6.738 8.024 16.358 1.00 82.25 78 GLU A O 1
ATOM 635 N N . ASP A 1 79 ? 7.904 8.669 18.159 1.00 81.19 79 ASP A N 1
ATOM 636 C CA . ASP A 1 79 ? 9.205 8.259 17.621 1.00 81.19 79 ASP A CA 1
ATOM 637 C C . ASP A 1 79 ? 9.294 6.742 17.439 1.00 81.19 79 ASP A C 1
ATOM 639 O O . ASP A 1 79 ? 9.786 6.268 16.404 1.00 81.19 79 ASP A O 1
ATOM 643 N N . GLU A 1 80 ? 8.766 5.980 18.403 1.00 82.44 80 GLU A N 1
ATOM 644 C CA . GLU A 1 80 ? 8.676 4.522 18.321 1.00 82.44 80 GLU A CA 1
ATOM 645 C C . GLU A 1 80 ? 7.775 4.086 17.170 1.00 82.44 80 GLU A C 1
ATOM 647 O O . GLU A 1 80 ? 8.198 3.313 16.303 1.00 82.44 80 GLU A O 1
ATOM 652 N N . TRP A 1 81 ? 6.548 4.615 17.122 1.00 85.62 81 TRP A N 1
ATOM 653 C CA . TRP A 1 81 ? 5.598 4.329 16.050 1.00 85.62 81 TRP A CA 1
ATOM 654 C C . TRP A 1 81 ? 6.165 4.700 14.675 1.00 85.62 81 TRP A C 1
ATOM 656 O O . TRP A 1 81 ? 6.125 3.891 13.743 1.00 85.62 81 TRP A O 1
ATOM 666 N N . GLY A 1 82 ? 6.802 5.863 14.558 1.00 84.00 82 GLY A N 1
ATOM 667 C CA . GLY A 1 82 ? 7.494 6.279 13.346 1.00 84.00 82 GLY A CA 1
ATOM 668 C C . GLY A 1 82 ? 8.657 5.350 12.983 1.00 84.00 82 GLY A C 1
ATOM 669 O O . GLY A 1 82 ? 8.853 5.027 11.809 1.00 84.00 82 GLY A O 1
ATOM 670 N N . GLY A 1 83 ? 9.432 4.872 13.962 1.00 82.81 83 GLY A N 1
ATOM 671 C CA . GLY A 1 83 ? 10.505 3.890 13.763 1.00 82.81 83 GLY A CA 1
ATOM 672 C C . GLY A 1 83 ? 9.975 2.580 13.190 1.00 82.81 83 GLY A C 1
ATOM 673 O O . GLY A 1 83 ? 10.468 2.074 12.178 1.00 82.81 83 GLY A O 1
ATOM 674 N N . TYR A 1 84 ? 8.899 2.084 13.778 1.00 83.06 84 TYR A N 1
ATOM 675 C CA . TYR A 1 84 ? 8.164 0.909 13.343 1.00 83.06 84 TYR A CA 1
ATOM 676 C C . TYR A 1 84 ? 7.609 1.027 11.922 1.00 83.06 84 TYR A C 1
ATOM 678 O O . TYR A 1 84 ? 7.873 0.160 11.078 1.00 83.06 84 TYR A O 1
ATOM 686 N N . GLN A 1 85 ? 6.928 2.131 11.612 1.00 81.38 85 GLN A N 1
ATOM 687 C CA . GLN A 1 85 ? 6.481 2.440 10.257 1.00 81.38 85 GLN A CA 1
ATOM 688 C C . GLN A 1 85 ? 7.659 2.477 9.284 1.00 81.38 85 GLN A C 1
ATOM 690 O O . GLN A 1 85 ? 7.599 1.866 8.217 1.00 81.38 85 GLN A O 1
ATOM 695 N N . ARG A 1 86 ? 8.771 3.131 9.645 1.00 81.62 86 ARG A N 1
ATOM 696 C CA . ARG A 1 86 ? 9.981 3.174 8.811 1.00 81.62 86 ARG A CA 1
ATOM 697 C C . ARG A 1 86 ? 10.538 1.779 8.565 1.00 81.62 86 ARG A C 1
ATOM 699 O O . ARG A 1 86 ? 10.882 1.478 7.423 1.00 81.62 86 ARG A O 1
ATOM 706 N N . SER A 1 87 ? 10.597 0.908 9.566 1.00 79.94 87 SER A N 1
ATOM 707 C CA . SER A 1 87 ? 11.081 -0.468 9.403 1.00 79.94 87 SER A CA 1
ATOM 708 C C . SER A 1 87 ? 10.214 -1.291 8.456 1.00 79.94 87 SER A C 1
ATOM 710 O O . SER A 1 87 ? 10.746 -1.980 7.582 1.00 79.94 87 SER A O 1
ATOM 712 N N . ILE A 1 88 ? 8.891 -1.161 8.535 1.00 77.19 88 ILE A N 1
ATOM 713 C CA . ILE A 1 88 ? 7.970 -1.848 7.621 1.00 77.19 88 ILE A CA 1
ATOM 714 C C . ILE A 1 88 ? 8.050 -1.242 6.207 1.00 77.19 88 ILE A C 1
ATOM 716 O O . ILE A 1 88 ? 8.229 -1.958 5.215 1.00 77.19 88 ILE A O 1
ATOM 720 N N . ASN A 1 89 ? 8.006 0.086 6.100 1.00 73.31 89 ASN A N 1
ATOM 721 C CA . ASN A 1 89 ? 7.878 0.810 4.833 1.00 73.31 89 ASN A CA 1
ATOM 722 C C . ASN A 1 89 ? 9.194 0.843 4.030 1.00 73.31 89 ASN A C 1
ATOM 724 O O . ASN A 1 89 ? 9.194 0.785 2.794 1.00 73.31 89 ASN A O 1
ATOM 728 N N . SER A 1 90 ? 10.343 0.874 4.709 1.00 66.50 90 SER A N 1
ATOM 729 C CA . SER A 1 90 ? 11.667 0.830 4.069 1.00 66.50 90 SER A CA 1
ATOM 730 C C . SER A 1 90 ? 11.933 -0.499 3.355 1.00 66.50 90 SER A C 1
ATOM 732 O O . SER A 1 90 ? 12.605 -0.513 2.321 1.00 66.50 90 SER A O 1
ATOM 734 N N . ASN A 1 91 ? 11.350 -1.604 3.832 1.00 57.56 91 ASN A N 1
ATOM 735 C CA . ASN A 1 91 ? 11.485 -2.913 3.194 1.00 57.56 91 ASN A CA 1
ATOM 736 C C . ASN A 1 91 ? 10.709 -3.011 1.873 1.00 57.56 91 ASN A C 1
ATOM 738 O O . ASN A 1 91 ? 11.159 -3.669 0.934 1.00 57.56 91 ASN A O 1
ATOM 742 N N . VAL A 1 92 ? 9.599 -2.280 1.736 1.00 53.72 92 VAL A N 1
ATOM 743 C CA . VAL A 1 92 ? 8.769 -2.314 0.518 1.00 53.72 92 VAL A CA 1
ATOM 744 C C . VAL A 1 92 ? 9.304 -1.407 -0.589 1.00 53.72 92 VAL A C 1
ATOM 746 O O . VAL A 1 92 ? 9.045 -1.620 -1.777 1.00 53.72 92 VAL A O 1
ATOM 749 N N . SER A 1 93 ? 10.196 -0.479 -0.240 1.00 48.34 93 SER A N 1
ATOM 750 C CA . SER A 1 93 ? 10.949 0.300 -1.224 1.00 48.34 93 SER A CA 1
ATOM 751 C C . SER A 1 93 ? 11.915 -0.546 -2.070 1.00 48.34 93 SER A C 1
ATOM 753 O O . SER A 1 93 ? 12.347 -0.075 -3.122 1.00 48.34 93 SER A O 1
ATOM 755 N N . ARG A 1 94 ? 12.217 -1.805 -1.716 1.00 45.38 94 ARG A N 1
ATOM 756 C CA . ARG A 1 94 ? 12.988 -2.705 -2.604 1.00 45.38 94 ARG A CA 1
ATOM 757 C C . ARG A 1 94 ? 12.213 -3.129 -3.856 1.00 45.38 94 ARG A C 1
ATOM 759 O O . ARG A 1 94 ? 12.830 -3.437 -4.870 1.00 45.38 94 ARG A O 1
ATOM 766 N N . GLY A 1 95 ? 10.882 -3.016 -3.846 1.00 43.38 95 GLY A N 1
ATOM 767 C CA . GLY A 1 95 ? 10.041 -3.150 -5.042 1.00 43.38 95 GLY A CA 1
ATOM 768 C C . GLY A 1 95 ? 10.095 -1.941 -5.988 1.00 43.38 95 GLY A C 1
ATOM 769 O O . GLY A 1 95 ? 9.497 -1.980 -7.061 1.00 43.38 95 GLY A O 1
ATOM 770 N N . SER A 1 96 ? 10.801 -0.868 -5.606 1.00 48.06 96 SER A N 1
ATOM 771 C CA . SER A 1 96 ? 10.946 0.370 -6.385 1.00 48.06 96 SER A CA 1
ATOM 772 C C . SER A 1 96 ? 12.311 0.514 -7.070 1.00 48.06 96 SER A C 1
ATOM 774 O O . SER A 1 96 ? 12.608 1.595 -7.569 1.00 48.06 96 SER A O 1
ATOM 776 N N . GLY A 1 97 ? 13.126 -0.550 -7.111 1.00 60.62 97 GLY A N 1
ATOM 777 C CA . GLY A 1 97 ? 14.547 -0.525 -7.495 1.00 60.62 97 GLY A CA 1
ATOM 778 C C . GLY A 1 97 ? 14.883 0.386 -8.688 1.00 60.62 97 GLY A C 1
ATOM 779 O O . GLY A 1 97 ? 15.350 1.504 -8.464 1.00 60.62 97 GLY A O 1
ATOM 780 N N . PRO A 1 98 ? 14.561 0.000 -9.938 1.00 60.78 98 PRO A N 1
ATOM 781 C CA . PRO A 1 98 ? 14.957 0.768 -11.124 1.00 60.78 98 PRO A CA 1
ATOM 782 C C . PRO A 1 98 ? 14.330 2.172 -11.193 1.00 60.78 98 PRO A C 1
ATOM 784 O O . PRO A 1 98 ? 14.901 3.099 -11.764 1.00 60.78 98 PRO A O 1
ATOM 787 N N . ILE A 1 99 ? 13.136 2.359 -10.617 1.00 64.06 99 ILE A N 1
ATOM 788 C CA . ILE A 1 99 ? 12.408 3.638 -10.664 1.00 64.06 99 ILE A CA 1
ATOM 789 C C . ILE A 1 99 ? 13.005 4.637 -9.671 1.00 64.06 99 ILE A C 1
ATOM 791 O O . ILE A 1 99 ? 13.162 5.813 -10.006 1.00 64.06 99 ILE A O 1
ATOM 795 N N . LYS A 1 100 ? 13.338 4.186 -8.460 1.00 67.06 100 LYS A N 1
ATOM 796 C CA . LYS A 1 100 ? 13.994 5.002 -7.436 1.00 67.06 100 LYS A CA 1
ATOM 797 C C . LYS A 1 100 ? 15.418 5.347 -7.863 1.00 67.06 100 LYS A C 1
ATOM 799 O O . LYS A 1 100 ? 15.795 6.511 -7.803 1.00 67.06 100 LYS A O 1
ATOM 804 N N . GLU A 1 101 ? 16.152 4.379 -8.402 1.00 69.88 101 GLU A N 1
ATOM 805 C CA . GLU A 1 101 ? 17.491 4.584 -8.958 1.00 69.88 101 GLU A CA 1
ATOM 806 C C . GLU A 1 101 ? 17.478 5.579 -10.129 1.00 69.88 101 GLU A C 1
ATOM 808 O O . GLU A 1 101 ? 18.283 6.511 -10.168 1.00 69.88 101 GLU A O 1
ATOM 813 N N . ARG A 1 102 ? 16.480 5.493 -11.024 1.00 80.12 102 ARG A N 1
ATOM 814 C CA . ARG A 1 102 ? 16.265 6.499 -12.075 1.00 80.12 102 ARG A CA 1
ATOM 815 C C . ARG A 1 102 ? 15.987 7.890 -11.500 1.00 80.12 102 ARG A C 1
ATOM 817 O O . ARG A 1 102 ? 16.437 8.881 -12.069 1.00 80.12 102 ARG A O 1
ATOM 824 N N . ARG A 1 103 ? 15.191 8.000 -10.429 1.00 76.38 103 ARG A N 1
ATOM 825 C CA . ARG A 1 103 ? 14.902 9.298 -9.790 1.00 76.38 103 ARG A CA 1
ATOM 826 C C . ARG A 1 103 ? 16.167 9.895 -9.181 1.00 76.38 103 ARG A C 1
ATOM 828 O O . ARG A 1 103 ? 16.449 11.056 -9.444 1.00 76.38 103 ARG A O 1
ATOM 835 N N . ASN A 1 104 ? 16.942 9.095 -8.455 1.00 73.38 104 ASN A N 1
ATOM 836 C CA . ASN A 1 104 ? 18.180 9.535 -7.818 1.00 73.38 104 ASN A CA 1
ATOM 837 C C . ASN A 1 104 ? 19.216 9.991 -8.857 1.00 73.38 104 ASN A C 1
ATOM 839 O O . ASN A 1 104 ? 19.714 11.107 -8.756 1.00 73.38 104 ASN A O 1
ATOM 843 N N . THR A 1 105 ? 19.453 9.190 -9.903 1.00 78.44 105 THR A N 1
ATOM 844 C CA . THR A 1 105 ? 20.374 9.537 -11.008 1.00 78.44 105 THR A CA 1
ATOM 845 C C . THR A 1 105 ? 19.910 10.755 -11.812 1.00 78.44 105 THR A C 1
ATOM 847 O O . THR A 1 105 ? 20.716 11.529 -12.324 1.00 78.44 105 THR A O 1
ATOM 850 N N . LYS A 1 106 ? 18.593 10.986 -11.903 1.00 82.44 106 LYS A N 1
ATOM 851 C CA . LYS A 1 106 ? 18.049 12.216 -12.491 1.00 82.44 106 LYS A CA 1
ATOM 852 C C . LYS A 1 106 ? 18.355 13.436 -11.620 1.00 82.44 106 LYS A C 1
ATOM 854 O O . LYS A 1 106 ? 18.713 14.479 -12.157 1.00 82.44 106 LYS A O 1
ATOM 859 N N . 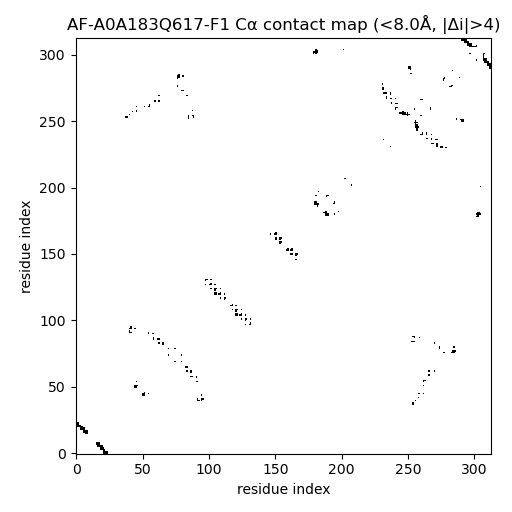THR A 1 107 ? 18.213 13.316 -10.301 1.00 79.44 107 THR A N 1
ATOM 860 C CA . THR A 1 107 ? 18.521 14.396 -9.353 1.00 79.44 107 THR A CA 1
ATOM 861 C C . THR A 1 107 ? 20.012 14.730 -9.356 1.00 79.44 107 THR A C 1
ATOM 863 O O . THR A 1 107 ? 20.361 15.904 -9.440 1.00 79.44 107 THR A O 1
ATOM 866 N N . THR A 1 108 ? 20.896 13.726 -9.349 1.00 76.19 108 THR A N 1
ATOM 867 C CA . THR A 1 108 ? 22.350 13.952 -9.432 1.00 76.19 108 THR A CA 1
ATOM 868 C C . THR A 1 108 ? 22.746 14.613 -10.752 1.00 76.19 108 THR A C 1
ATOM 870 O O . THR A 1 108 ? 23.516 15.570 -10.743 1.00 76.19 108 THR A O 1
ATOM 873 N N . ASN A 1 109 ? 22.151 14.206 -11.880 1.00 79.44 109 ASN A N 1
ATOM 874 C CA . ASN A 1 109 ? 22.378 14.859 -13.171 1.00 79.44 109 ASN A CA 1
ATOM 875 C C . ASN A 1 109 ? 21.953 16.341 -13.186 1.00 79.44 109 ASN A C 1
ATOM 877 O O . ASN A 1 109 ? 22.672 17.179 -13.731 1.00 79.44 109 ASN A O 1
ATOM 881 N N . ILE A 1 110 ? 20.810 16.677 -12.579 1.00 81.81 110 ILE A N 1
ATOM 882 C CA . ILE A 1 110 ? 20.314 18.062 -12.501 1.00 81.81 110 ILE A CA 1
ATOM 883 C C . ILE A 1 110 ? 21.206 18.913 -11.587 1.00 81.81 110 ILE A C 1
ATOM 885 O O . ILE A 1 110 ? 21.503 20.056 -11.928 1.00 81.81 110 ILE A O 1
ATOM 889 N N . ASN A 1 111 ? 21.650 18.351 -10.460 1.00 83.00 111 ASN A N 1
ATOM 890 C CA . ASN A 1 111 ? 22.416 19.072 -9.442 1.00 83.00 111 ASN A CA 1
ATOM 891 C C . ASN A 1 111 ? 23.922 19.155 -9.744 1.00 83.00 111 ASN A C 1
ATOM 893 O O . ASN A 1 111 ? 24.609 19.982 -9.149 1.00 83.00 111 ASN A O 1
ATOM 897 N N . SER A 1 112 ? 24.445 18.330 -10.659 1.00 79.62 112 SER A N 1
ATOM 898 C CA . SER A 1 112 ? 25.854 18.372 -11.069 1.00 79.62 112 SER A CA 1
ATOM 899 C C . SER A 1 112 ? 26.225 19.724 -11.695 1.00 79.62 112 SER A C 1
ATOM 901 O O . SER A 1 112 ? 25.659 20.153 -12.706 1.00 79.62 112 SER A O 1
ATOM 903 N N . ARG A 1 113 ? 27.189 20.416 -11.074 1.00 77.31 113 ARG A N 1
ATOM 904 C CA . ARG A 1 113 ? 27.652 21.750 -11.502 1.00 77.31 113 ARG A CA 1
ATOM 905 C C . ARG A 1 113 ? 28.886 21.674 -12.400 1.00 77.31 113 ARG A C 1
ATOM 907 O O . ARG A 1 113 ? 29.059 22.528 -13.266 1.00 77.31 113 ARG A O 1
ATOM 914 N N . ILE A 1 114 ? 29.721 20.652 -12.219 1.00 87.69 114 ILE A N 1
ATOM 915 C CA . ILE A 1 114 ? 30.978 20.473 -12.952 1.00 87.69 114 ILE A CA 1
ATOM 916 C C . ILE A 1 114 ? 30.716 19.709 -14.258 1.00 87.69 114 ILE A C 1
ATOM 918 O O . ILE A 1 114 ? 30.001 18.708 -14.275 1.00 87.69 114 ILE A O 1
ATOM 922 N N . ARG A 1 115 ? 31.310 20.161 -15.375 1.00 81.62 115 ARG A N 1
ATOM 923 C CA . ARG A 1 115 ? 31.115 19.548 -16.709 1.00 81.62 115 ARG A CA 1
ATOM 924 C C . ARG A 1 115 ? 31.457 18.055 -16.741 1.00 81.62 115 ARG A C 1
ATOM 926 O O . ARG A 1 115 ? 30.696 17.290 -17.323 1.00 81.62 115 ARG A O 1
ATOM 933 N N . ALA A 1 116 ? 32.565 17.653 -16.120 1.00 82.00 116 ALA A N 1
ATOM 934 C CA . ALA A 1 116 ? 32.994 16.255 -16.075 1.00 82.00 116 ALA A CA 1
ATOM 935 C C . ALA A 1 116 ? 32.001 15.374 -15.294 1.00 82.00 116 ALA A C 1
ATOM 937 O O . ALA A 1 116 ? 31.532 14.362 -15.810 1.00 82.00 116 ALA A O 1
ATOM 938 N N . GLU A 1 117 ? 31.593 15.809 -14.100 1.00 83.88 117 GLU A N 1
ATOM 939 C CA . GLU A 1 117 ? 30.594 15.114 -13.273 1.00 83.88 117 GLU A CA 1
ATOM 940 C C . GLU A 1 117 ? 29.236 15.012 -13.972 1.00 83.88 117 GLU A C 1
ATOM 942 O O . GLU A 1 117 ? 28.567 13.983 -13.903 1.00 83.88 117 GLU A O 1
ATOM 947 N N . LYS A 1 118 ? 28.842 16.058 -14.707 1.00 88.50 118 LYS A N 1
ATOM 948 C CA . LYS A 1 118 ? 27.587 16.072 -15.460 1.00 88.50 118 LYS A CA 1
ATOM 949 C C . LYS A 1 118 ? 27.559 15.031 -16.573 1.00 88.50 118 LYS A C 1
ATOM 951 O O . LYS A 1 118 ? 26.520 14.407 -16.778 1.00 88.50 118 LYS A O 1
ATOM 956 N N . ILE A 1 119 ? 28.678 14.818 -17.269 1.00 86.44 119 ILE A N 1
ATOM 957 C CA . ILE A 1 119 ? 28.800 13.783 -18.309 1.00 86.44 119 ILE A CA 1
ATOM 958 C C . ILE A 1 119 ? 28.632 12.390 -17.691 1.00 86.44 119 ILE A C 1
ATOM 960 O O . ILE A 1 119 ? 27.866 11.578 -18.213 1.00 86.44 119 ILE A O 1
ATOM 964 N N . ILE A 1 120 ? 29.280 12.143 -16.549 1.00 86.81 120 ILE A N 1
ATOM 965 C CA . ILE A 1 120 ? 29.196 10.870 -15.819 1.00 86.81 120 ILE A CA 1
ATOM 966 C C . ILE A 1 120 ? 27.757 10.624 -15.343 1.00 86.81 120 ILE A C 1
ATOM 968 O O . ILE A 1 120 ? 27.144 9.620 -15.710 1.00 86.81 120 ILE A O 1
ATOM 972 N N . ALA A 1 121 ? 27.161 11.589 -14.637 1.00 83.88 121 ALA A N 1
ATOM 973 C CA . ALA A 1 121 ? 25.788 11.488 -14.145 1.00 83.88 121 ALA A CA 1
ATOM 974 C C . ALA A 1 121 ? 24.760 11.338 -15.285 1.00 83.88 121 ALA A C 1
ATOM 976 O O . ALA A 1 121 ? 23.728 10.680 -15.132 1.00 83.88 121 ALA A O 1
ATOM 977 N N . GLN A 1 122 ? 25.018 11.937 -16.455 1.00 83.31 122 GLN A N 1
ATOM 978 C CA . GLN A 1 122 ? 24.161 11.785 -17.634 1.00 83.31 122 GLN A CA 1
ATOM 979 C C . GLN A 1 122 ? 24.238 10.376 -18.226 1.00 83.31 122 GLN A C 1
ATOM 981 O O . GLN A 1 122 ? 23.198 9.808 -18.571 1.00 83.31 122 GLN A O 1
ATOM 986 N N . ALA A 1 123 ? 25.439 9.804 -18.329 1.00 88.50 123 ALA A N 1
ATOM 987 C CA . ALA A 1 123 ? 25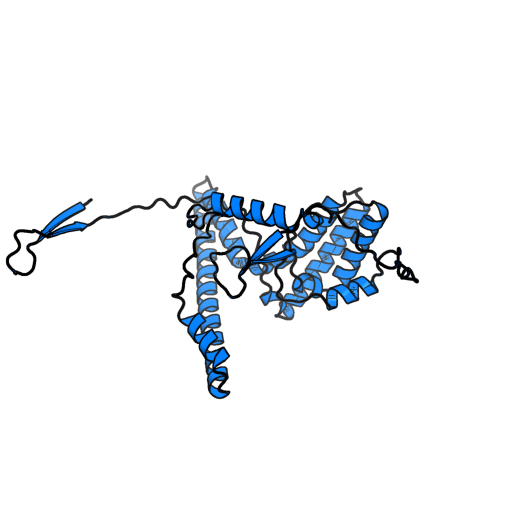.636 8.440 -18.811 1.00 88.50 123 ALA A CA 1
ATOM 988 C C . ALA A 1 123 ? 24.948 7.416 -17.891 1.00 88.50 123 ALA A C 1
ATOM 990 O O . ALA A 1 123 ? 24.226 6.535 -18.372 1.00 88.50 123 ALA A O 1
ATOM 991 N N . GLU A 1 124 ? 25.083 7.585 -16.574 1.00 87.25 124 GLU A N 1
ATOM 992 C CA . GLU A 1 124 ? 24.399 6.764 -15.570 1.00 87.25 124 GLU A CA 1
ATOM 993 C C . GLU A 1 124 ? 22.873 6.868 -15.686 1.00 87.25 124 GLU A C 1
ATOM 995 O O . GLU A 1 124 ? 22.187 5.847 -15.793 1.00 87.25 124 GLU A O 1
ATOM 1000 N N . TYR A 1 125 ? 22.326 8.088 -15.769 1.00 87.50 125 TYR A N 1
ATOM 1001 C CA . TYR A 1 125 ? 20.887 8.287 -15.959 1.00 87.50 125 TYR A CA 1
ATOM 1002 C C . TYR A 1 125 ? 20.372 7.625 -17.246 1.00 87.50 125 TYR A C 1
ATOM 1004 O O . TYR A 1 125 ? 19.305 7.008 -17.235 1.00 87.50 125 TYR A O 1
ATOM 1012 N N . ILE A 1 126 ? 21.108 7.716 -18.361 1.00 89.25 126 ILE A N 1
ATOM 1013 C CA . ILE A 1 126 ? 20.721 7.087 -19.635 1.00 89.25 126 ILE A CA 1
ATOM 1014 C C . ILE A 1 126 ? 20.644 5.564 -19.487 1.00 89.25 126 ILE A C 1
ATOM 1016 O O . ILE A 1 126 ? 19.648 4.967 -19.912 1.00 89.25 126 ILE A O 1
ATOM 1020 N N . LYS A 1 127 ? 21.651 4.947 -18.858 1.00 89.56 127 LYS A N 1
ATOM 1021 C CA . LYS A 1 127 ? 21.712 3.498 -18.624 1.00 89.56 127 LYS A CA 1
ATOM 1022 C C . LYS A 1 127 ? 20.526 3.019 -17.785 1.00 89.56 127 LYS A C 1
ATOM 1024 O O . LYS A 1 127 ? 19.778 2.143 -18.225 1.00 89.56 127 LYS A O 1
ATOM 1029 N N . VAL A 1 128 ? 20.291 3.649 -16.634 1.00 82.50 128 VAL A N 1
ATOM 1030 C CA . VAL A 1 128 ? 19.188 3.281 -15.729 1.00 82.50 128 VAL A CA 1
ATOM 1031 C C . VAL A 1 128 ? 17.825 3.550 -16.382 1.00 82.50 128 VAL A C 1
ATOM 1033 O O . VAL A 1 128 ? 16.906 2.734 -16.304 1.00 82.50 128 VAL A O 1
ATOM 1036 N N . ASN A 1 129 ? 17.673 4.658 -17.113 1.00 84.62 129 ASN A N 1
ATOM 1037 C CA . ASN A 1 129 ? 16.435 4.969 -17.830 1.00 84.62 129 ASN A CA 1
ATOM 1038 C C . ASN A 1 129 ? 16.133 3.963 -18.955 1.00 84.62 129 ASN A C 1
ATOM 1040 O O . ASN A 1 129 ? 14.962 3.653 -19.187 1.00 84.62 129 ASN A O 1
ATOM 1044 N N . LYS A 1 130 ? 17.157 3.436 -19.643 1.00 89.44 130 LYS A N 1
ATOM 1045 C CA . LYS A 1 130 ? 17.001 2.359 -20.633 1.00 89.44 130 LYS A CA 1
ATOM 1046 C C . LYS A 1 130 ? 16.473 1.084 -19.970 1.00 89.44 130 LYS A C 1
ATOM 1048 O O . LYS A 1 130 ? 15.449 0.568 -20.413 1.00 89.44 130 LYS A O 1
ATOM 1053 N N . GLN A 1 131 ? 17.079 0.663 -18.861 1.00 80.94 131 GLN A N 1
ATOM 1054 C CA . GLN A 1 131 ? 16.645 -0.513 -18.102 1.00 80.94 131 GLN A CA 1
ATOM 1055 C C . GLN A 1 131 ? 15.195 -0.382 -17.604 1.00 80.94 131 GLN A C 1
ATOM 1057 O O . GLN A 1 131 ? 14.399 -1.312 -17.732 1.00 80.94 131 GLN A O 1
ATOM 1062 N N . VAL A 1 132 ? 14.801 0.800 -17.109 1.00 81.06 132 VAL A N 1
ATOM 1063 C CA . VAL A 1 132 ? 13.407 1.080 -16.717 1.00 81.06 132 VAL A CA 1
ATOM 1064 C C . VAL A 1 132 ? 12.451 0.955 -17.906 1.00 81.06 132 VAL A C 1
ATOM 1066 O O . VAL A 1 132 ? 11.366 0.393 -17.765 1.00 81.06 132 VAL A O 1
ATOM 1069 N N . LYS A 1 133 ? 12.821 1.470 -19.085 1.00 82.56 133 LYS A N 1
ATOM 1070 C CA . LYS A 1 133 ? 11.986 1.365 -20.294 1.00 82.56 133 LYS A CA 1
ATOM 1071 C C . LYS A 1 133 ? 11.818 -0.084 -20.747 1.00 82.56 133 LYS A C 1
ATOM 1073 O O . LYS A 1 133 ? 10.704 -0.474 -21.093 1.00 82.56 133 LYS A O 1
ATOM 1078 N N . GLU A 1 134 ? 12.892 -0.865 -20.733 1.00 85.81 134 GLU A N 1
ATOM 1079 C CA . GLU A 1 134 ? 12.873 -2.289 -21.084 1.00 85.81 134 GLU A CA 1
ATOM 1080 C C . GLU A 1 134 ? 12.010 -3.089 -20.104 1.00 85.81 134 GLU A C 1
ATOM 1082 O O . GLU A 1 134 ? 11.111 -3.810 -20.537 1.00 85.81 134 GLU A O 1
ATOM 1087 N N . SER A 1 135 ? 12.187 -2.874 -18.796 1.00 76.25 135 SER A N 1
ATOM 1088 C CA . SER A 1 135 ? 11.352 -3.492 -17.761 1.00 76.25 135 SER A CA 1
ATOM 1089 C C . SER A 1 135 ? 9.876 -3.114 -17.914 1.00 76.25 135 SER A C 1
ATOM 1091 O O . SER A 1 135 ? 9.014 -3.987 -17.893 1.00 76.25 135 SER A O 1
ATOM 1093 N N . ASN A 1 136 ? 9.560 -1.839 -18.168 1.00 75.88 136 ASN A N 1
ATOM 1094 C CA . ASN A 1 136 ? 8.181 -1.406 -18.407 1.00 75.88 136 ASN A CA 1
ATOM 1095 C C . ASN A 1 136 ? 7.572 -2.060 -19.654 1.00 75.88 136 ASN A C 1
ATOM 1097 O O . ASN A 1 136 ? 6.401 -2.437 -19.637 1.00 75.88 136 ASN A O 1
ATOM 1101 N N . LYS A 1 137 ? 8.351 -2.219 -20.731 1.00 82.00 137 LYS A N 1
ATOM 1102 C CA . LYS A 1 137 ? 7.903 -2.905 -21.950 1.00 82.00 137 LYS A CA 1
ATOM 1103 C C . LYS A 1 137 ? 7.634 -4.389 -21.682 1.00 82.00 137 LYS A C 1
ATOM 1105 O O . LYS A 1 137 ? 6.592 -4.891 -22.098 1.00 82.00 137 LYS A O 1
ATOM 1110 N N . ALA A 1 138 ? 8.532 -5.062 -20.962 1.00 81.00 138 ALA A N 1
ATOM 1111 C CA . ALA A 1 138 ? 8.377 -6.462 -20.574 1.00 81.00 138 ALA A CA 1
ATOM 1112 C C . ALA A 1 138 ? 7.165 -6.668 -19.651 1.00 81.00 138 ALA A C 1
ATOM 1114 O O . ALA A 1 138 ? 6.329 -7.525 -19.919 1.00 81.00 138 ALA A O 1
ATOM 1115 N N . ASN A 1 139 ? 7.006 -5.823 -18.630 1.00 75.44 139 ASN A N 1
ATOM 1116 C CA . ASN A 1 139 ? 5.870 -5.868 -17.708 1.00 75.44 139 ASN A CA 1
ATOM 1117 C C . ASN A 1 139 ? 4.542 -5.603 -18.424 1.00 75.44 139 ASN A C 1
ATOM 1119 O O . ASN A 1 139 ? 3.561 -6.293 -18.161 1.00 75.44 139 ASN A O 1
ATOM 1123 N N . LYS A 1 140 ? 4.501 -4.642 -19.361 1.00 78.44 140 LYS A N 1
ATOM 1124 C CA . LYS A 1 140 ? 3.310 -4.396 -20.186 1.00 78.44 140 LYS A CA 1
ATOM 1125 C C . LYS A 1 140 ? 2.954 -5.628 -21.017 1.00 78.44 140 LYS A C 1
ATOM 1127 O O . LYS A 1 140 ? 1.789 -6.006 -21.053 1.00 78.44 140 LYS A O 1
ATOM 1132 N N . LYS A 1 141 ? 3.947 -6.262 -21.650 1.00 83.50 141 LYS A N 1
ATOM 1133 C CA . LYS A 1 141 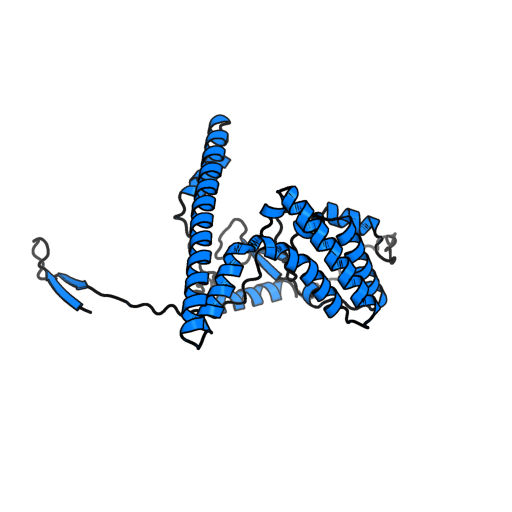? 3.750 -7.496 -22.423 1.00 83.50 141 LYS A CA 1
ATOM 1134 C C . LYS A 1 141 ? 3.203 -8.622 -21.538 1.00 83.50 141 LYS A C 1
ATOM 1136 O O . LYS A 1 141 ? 2.159 -9.174 -21.864 1.00 83.50 141 LYS A O 1
ATOM 1141 N N . LYS A 1 142 ? 3.837 -8.871 -20.388 1.00 87.00 142 LYS A N 1
ATOM 1142 C CA . LYS A 1 142 ? 3.410 -9.883 -19.413 1.00 87.00 142 LYS A CA 1
ATOM 1143 C C . LYS A 1 142 ? 1.978 -9.648 -18.922 1.00 87.00 142 LYS A C 1
ATOM 1145 O O . LYS A 1 142 ? 1.179 -10.571 -18.911 1.00 87.00 142 LYS A O 1
ATOM 1150 N N . CYS A 1 143 ? 1.631 -8.405 -18.585 1.00 77.75 143 CYS A N 1
ATOM 1151 C CA . CYS A 1 143 ? 0.274 -8.037 -18.169 1.00 77.75 143 CYS A CA 1
ATOM 1152 C C . CYS A 1 143 ? -0.765 -8.336 -19.264 1.00 77.75 143 CYS A C 1
ATOM 1154 O O . CYS A 1 143 ? -1.816 -8.912 -18.990 1.00 77.75 143 CYS A O 1
ATOM 1156 N N . VAL A 1 144 ? -0.465 -7.985 -20.520 1.00 78.81 144 VAL A N 1
ATOM 1157 C CA . VAL A 1 144 ? -1.359 -8.268 -21.653 1.00 78.81 144 VAL A CA 1
ATOM 1158 C C . VAL A 1 144 ? -1.495 -9.776 -21.893 1.00 78.81 144 VAL A C 1
ATOM 1160 O O . VAL A 1 144 ? -2.606 -10.245 -22.123 1.00 78.81 144 VAL A O 1
ATOM 1163 N N . GLU A 1 145 ? -0.412 -10.547 -21.787 1.00 84.81 145 GLU A N 1
ATOM 1164 C CA . GLU A 1 145 ? -0.433 -12.015 -21.908 1.00 84.81 145 GLU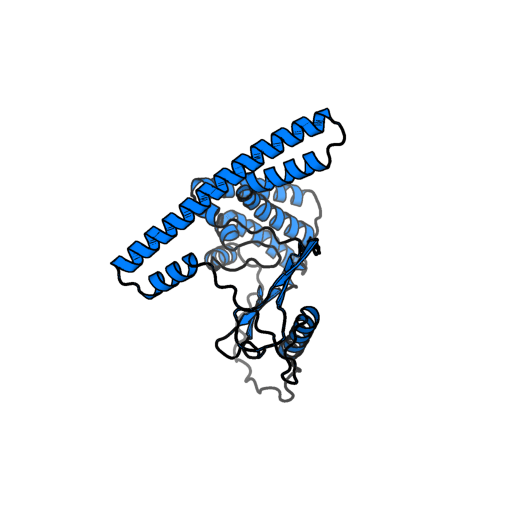 A CA 1
ATOM 1165 C C . GLU A 1 145 ? -1.231 -12.685 -20.775 1.00 84.81 145 GLU A C 1
ATOM 1167 O O . GLU A 1 145 ? -2.048 -13.572 -21.026 1.00 84.81 145 GLU A O 1
ATOM 1172 N N . GLU A 1 146 ? -1.074 -12.234 -19.529 1.00 84.81 146 GLU A N 1
ATOM 1173 C CA . GLU A 1 146 ? -1.867 -12.709 -18.386 1.00 84.81 146 GLU A CA 1
ATOM 1174 C C . GLU A 1 146 ? -3.364 -12.406 -18.568 1.00 84.81 146 GLU A C 1
ATOM 1176 O O . GLU A 1 146 ? -4.220 -13.255 -18.302 1.00 84.81 146 GLU A O 1
ATOM 1181 N N . LEU A 1 147 ? -3.707 -11.219 -19.077 1.00 79.56 147 LEU A N 1
ATOM 1182 C CA . LEU A 1 147 ? -5.091 -10.866 -19.400 1.00 79.56 147 LEU A CA 1
ATOM 1183 C C . LEU A 1 147 ? -5.646 -11.709 -20.555 1.00 79.56 147 LEU A C 1
ATOM 1185 O O . LEU A 1 147 ? -6.794 -12.154 -20.480 1.00 79.56 147 LEU A O 1
ATOM 1189 N N . ALA A 1 148 ? -4.850 -11.959 -21.597 1.00 82.88 148 ALA A N 1
ATOM 1190 C CA . ALA A 1 148 ? -5.243 -12.792 -22.731 1.00 82.88 148 ALA A CA 1
ATOM 1191 C C . ALA A 1 148 ? -5.518 -14.237 -22.290 1.00 82.88 148 ALA A C 1
ATOM 1193 O O . ALA A 1 148 ? -6.601 -14.762 -22.545 1.00 82.88 148 ALA A O 1
ATOM 1194 N N . THR A 1 149 ? -4.599 -14.841 -21.533 1.00 85.56 149 THR A N 1
ATOM 1195 C CA . THR A 1 149 ? -4.753 -16.206 -21.000 1.00 85.56 149 THR A CA 1
ATOM 1196 C C . THR A 1 149 ? -5.928 -16.323 -20.029 1.00 85.56 149 THR A C 1
ATOM 1198 O O . THR A 1 149 ? -6.661 -17.312 -20.055 1.00 85.56 149 THR A O 1
ATOM 1201 N N . THR A 1 150 ? -6.168 -15.306 -19.195 1.00 85.12 150 THR A N 1
ATOM 1202 C CA . THR A 1 150 ? -7.348 -15.262 -18.315 1.00 85.12 150 THR A CA 1
ATOM 1203 C C . THR A 1 150 ? -8.643 -15.187 -19.124 1.00 85.12 150 THR A C 1
ATOM 1205 O O . THR A 1 150 ? -9.603 -15.889 -18.812 1.00 85.12 150 THR A O 1
ATOM 1208 N N . THR A 1 151 ? -8.668 -14.380 -20.187 1.00 80.81 151 THR A N 1
ATOM 1209 C CA . THR A 1 151 ? -9.836 -14.238 -21.072 1.00 80.81 151 THR A CA 1
ATOM 1210 C C . THR A 1 151 ? -10.122 -15.536 -21.825 1.00 80.81 151 THR A C 1
ATOM 1212 O O . THR A 1 151 ? -11.274 -15.960 -21.904 1.00 80.81 151 THR A O 1
ATOM 1215 N N . GLU A 1 152 ? -9.085 -16.216 -22.316 1.00 83.50 152 GLU A N 1
ATOM 1216 C CA . GLU A 1 152 ? -9.214 -17.514 -22.979 1.00 83.50 152 GLU A CA 1
ATOM 1217 C C . GLU A 1 152 ? -9.784 -18.579 -22.030 1.00 83.50 152 GLU A C 1
ATOM 1219 O O . GLU A 1 152 ? -10.730 -19.287 -22.383 1.00 83.50 152 GLU A O 1
ATOM 1224 N N . LYS A 1 153 ? -9.274 -18.653 -20.793 1.00 88.62 153 LYS A N 1
ATOM 1225 C CA . LYS A 1 153 ? -9.811 -19.549 -19.757 1.00 88.62 153 LYS A CA 1
ATOM 1226 C C . LYS A 1 153 ? -11.271 -19.230 -19.437 1.00 88.62 153 LYS A C 1
ATOM 1228 O O . LYS A 1 153 ? -12.093 -20.141 -19.393 1.00 88.62 153 LYS A O 1
ATOM 1233 N N . ALA A 1 154 ? -11.612 -17.953 -19.260 1.00 86.06 154 ALA A N 1
ATOM 1234 C CA . ALA A 1 154 ? -12.987 -17.530 -19.002 1.00 86.06 154 ALA A CA 1
ATOM 1235 C C . ALA A 1 154 ? -13.933 -17.906 -20.157 1.00 86.06 154 ALA A C 1
ATOM 1237 O O . ALA A 1 154 ? -15.045 -18.362 -19.900 1.00 86.06 154 ALA A O 1
ATOM 1238 N N . SER A 1 155 ? -13.474 -17.790 -21.409 1.00 80.00 155 SER A N 1
ATOM 1239 C CA . SER A 1 155 ? -14.220 -18.220 -22.599 1.00 80.00 155 SER A CA 1
ATOM 1240 C C . SER A 1 155 ? -14.484 -19.730 -22.595 1.00 80.00 155 SER A C 1
ATOM 1242 O O . SER A 1 155 ? -15.631 -20.160 -22.721 1.00 80.00 155 SER A O 1
ATOM 1244 N N . ARG A 1 156 ? -13.444 -20.543 -22.347 1.00 86.19 156 ARG A N 1
ATOM 1245 C CA . ARG A 1 156 ? -13.546 -22.015 -22.299 1.00 86.19 156 ARG A CA 1
ATOM 1246 C C . ARG A 1 156 ? -14.548 -22.506 -21.249 1.00 86.19 156 ARG A C 1
ATOM 1248 O O . ARG A 1 156 ? -15.285 -23.449 -21.506 1.00 86.19 156 ARG A O 1
ATOM 1255 N N . VAL A 1 157 ? -14.602 -21.849 -20.090 1.00 89.75 157 VAL A N 1
ATOM 1256 C CA . VAL A 1 157 ? -15.502 -22.207 -18.975 1.00 89.75 157 VAL A CA 1
ATOM 1257 C C . VAL A 1 157 ? -16.857 -21.471 -19.071 1.00 89.75 157 VAL A C 1
ATOM 1259 O O . VAL A 1 157 ? -17.679 -21.555 -18.164 1.00 89.75 157 VAL A O 1
ATOM 1262 N N . ARG A 1 158 ? -17.118 -20.731 -20.165 1.00 84.81 158 ARG A N 1
ATOM 1263 C CA . ARG A 1 158 ? -18.314 -19.885 -20.375 1.00 84.81 158 ARG A CA 1
ATOM 1264 C C . ARG A 1 158 ? -18.598 -18.902 -19.226 1.00 84.81 158 ARG A C 1
ATOM 1266 O O . ARG A 1 158 ? -19.745 -18.541 -18.962 1.00 84.81 158 ARG A O 1
ATOM 1273 N N . ASN A 1 159 ? -17.555 -18.411 -18.558 1.00 87.50 159 ASN A N 1
ATOM 1274 C CA . ASN A 1 159 ? -17.670 -17.373 -17.537 1.00 87.50 159 ASN A CA 1
ATOM 1275 C C . ASN A 1 159 ? -17.821 -15.993 -18.196 1.00 87.50 159 ASN A C 1
ATOM 1277 O O . ASN A 1 159 ? -16.873 -15.210 -18.297 1.00 87.50 159 ASN A O 1
ATOM 1281 N N . MET A 1 160 ? -19.044 -15.699 -18.643 1.00 83.88 160 MET A N 1
ATOM 1282 C CA . MET A 1 160 ? -19.364 -14.476 -19.385 1.00 83.88 160 MET A CA 1
ATOM 1283 C C . MET A 1 160 ? -19.059 -13.190 -18.613 1.00 83.88 160 MET A C 1
ATOM 1285 O O . MET A 1 160 ? -18.678 -12.188 -19.216 1.00 83.88 160 MET A O 1
ATOM 1289 N N . LYS A 1 161 ? -19.174 -13.219 -17.279 1.00 82.06 161 LYS A N 1
ATOM 1290 C CA . LYS A 1 161 ? -18.874 -12.070 -16.418 1.00 82.06 161 LYS A CA 1
ATOM 1291 C C . LYS A 1 161 ? -17.387 -11.714 -16.457 1.00 82.06 161 LYS A C 1
ATOM 1293 O O . LYS A 1 161 ? -17.044 -10.565 -16.717 1.00 82.06 161 LYS A O 1
ATOM 1298 N N . GLN A 1 162 ? -16.507 -12.695 -16.238 1.00 82.06 162 GLN A N 1
ATOM 1299 C CA . GLN A 1 162 ? -15.061 -12.460 -16.287 1.00 82.06 162 GLN A CA 1
ATOM 1300 C C . GLN A 1 162 ? -14.591 -12.052 -17.682 1.00 82.06 162 GLN A C 1
ATOM 1302 O O . GLN A 1 162 ? -13.753 -11.162 -17.787 1.00 82.06 162 GLN A O 1
ATOM 1307 N N . LEU A 1 163 ? -15.157 -12.654 -18.732 1.00 81.75 163 LEU A N 1
ATOM 1308 C CA . LEU A 1 163 ? -14.845 -12.313 -20.119 1.00 81.75 163 LEU A CA 1
ATOM 1309 C C . LEU A 1 163 ? -15.192 -10.849 -20.434 1.00 81.75 163 LEU A C 1
ATOM 1311 O O . LEU A 1 163 ? -14.360 -10.116 -20.959 1.00 81.75 163 LEU A O 1
ATOM 1315 N N . TYR A 1 164 ? -16.382 -10.389 -20.037 1.00 74.88 164 TYR A N 1
ATOM 1316 C CA . TYR A 1 164 ? -16.770 -8.986 -20.192 1.00 74.88 164 TYR A CA 1
ATOM 1317 C C . TYR A 1 164 ? -15.846 -8.037 -19.410 1.00 74.88 164 TYR A C 1
ATOM 1319 O O . TYR A 1 164 ? -15.398 -7.020 -19.946 1.00 74.88 164 TYR A O 1
ATOM 1327 N N . ASP A 1 165 ? -15.513 -8.376 -18.162 1.00 79.12 165 ASP A N 1
ATOM 1328 C CA . ASP A 1 165 ? -14.655 -7.548 -17.311 1.00 79.12 165 ASP A CA 1
ATOM 1329 C C . ASP A 1 165 ? -13.215 -7.431 -17.850 1.00 79.12 165 ASP A C 1
ATOM 1331 O O . ASP A 1 165 ? -12.621 -6.349 -17.778 1.00 79.12 165 ASP A O 1
ATOM 1335 N N . THR A 1 166 ? -12.633 -8.501 -18.407 1.00 79.06 166 THR A N 1
ATOM 1336 C CA . THR A 1 166 ? -11.284 -8.459 -19.000 1.00 79.06 166 THR A CA 1
ATOM 1337 C C . THR A 1 166 ? -11.263 -7.730 -20.340 1.00 79.06 166 THR A C 1
ATOM 1339 O O . THR A 1 166 ? -10.372 -6.906 -20.558 1.00 79.06 166 THR A O 1
ATOM 1342 N N . THR A 1 167 ? -12.264 -7.934 -21.204 1.00 77.81 167 THR A N 1
ATOM 1343 C CA . THR A 1 167 ? -12.413 -7.176 -22.459 1.00 77.81 167 THR A CA 1
ATOM 1344 C C . THR A 1 167 ? -12.591 -5.683 -22.187 1.00 77.81 167 THR A C 1
ATOM 1346 O O . THR A 1 167 ? -11.958 -4.849 -22.835 1.00 77.81 167 THR A O 1
ATOM 1349 N N . LYS A 1 168 ? -13.379 -5.327 -21.166 1.00 77.06 168 LYS A N 1
ATOM 1350 C CA . LYS A 1 168 ? -13.551 -3.938 -20.724 1.00 77.06 168 LYS A CA 1
ATOM 1351 C C . LYS A 1 168 ? -12.242 -3.312 -20.233 1.00 77.06 168 LYS A C 1
ATOM 1353 O O . LYS A 1 168 ? -11.992 -2.145 -20.522 1.00 77.06 168 LYS A O 1
ATOM 1358 N N . LYS A 1 169 ? -11.404 -4.068 -19.512 1.00 77.94 169 LYS A N 1
ATOM 1359 C CA . LYS A 1 169 ? -10.065 -3.617 -19.086 1.00 77.94 169 LYS A CA 1
ATOM 1360 C C . LYS A 1 169 ? -9.121 -3.397 -20.274 1.00 77.94 169 LYS A C 1
ATOM 1362 O O . LYS A 1 169 ? -8.402 -2.407 -20.278 1.00 77.94 169 LYS A O 1
ATOM 1367 N N . LEU A 1 170 ? -9.152 -4.273 -21.282 1.00 71.06 170 LEU A N 1
ATOM 1368 C CA . LEU A 1 170 ? -8.325 -4.173 -22.497 1.00 71.06 170 LEU A CA 1
ATOM 1369 C C . LEU A 1 170 ? -8.696 -2.984 -23.394 1.00 71.06 170 LEU A C 1
ATOM 1371 O O . LEU A 1 170 ? -7.828 -2.421 -24.055 1.00 71.06 170 LEU A O 1
ATOM 1375 N N . ALA A 1 171 ? -9.973 -2.602 -23.426 1.00 70.81 171 ALA A N 1
ATOM 1376 C CA . ALA A 1 171 ? -10.465 -1.544 -24.305 1.00 70.81 171 ALA A CA 1
ATOM 1377 C C . ALA A 1 171 ? -10.046 -0.118 -23.883 1.00 70.81 171 ALA A C 1
ATOM 1379 O O . ALA A 1 171 ? -10.249 0.802 -24.670 1.00 70.81 171 ALA A O 1
ATOM 1380 N N . GLU A 1 172 ? -9.513 0.061 -22.663 1.00 62.66 172 GLU A N 1
ATOM 1381 C CA . GLU A 1 172 ? -8.818 1.236 -22.086 1.00 62.66 172 GLU A CA 1
ATOM 1382 C C . GLU A 1 172 ? -9.112 2.629 -22.710 1.00 62.66 172 GLU A C 1
ATOM 1384 O O . GLU A 1 172 ? -8.220 3.441 -22.938 1.00 62.66 172 GLU A O 1
ATOM 1389 N N . LYS A 1 173 ? -10.388 2.935 -22.981 1.00 50.84 173 LYS A N 1
ATOM 1390 C CA . LYS A 1 173 ? -10.868 4.248 -23.464 1.00 50.84 173 LYS A CA 1
ATOM 1391 C C . LYS A 1 173 ? -11.940 4.871 -22.576 1.00 50.84 173 LYS A C 1
ATOM 1393 O O . LYS A 1 173 ? -12.475 5.927 -22.898 1.00 50.84 173 LYS A O 1
ATOM 1398 N N . TYR A 1 174 ? -12.270 4.240 -21.457 1.00 47.22 174 TYR A N 1
ATOM 1399 C CA . TYR A 1 174 ? -13.299 4.752 -20.566 1.00 47.22 174 TYR A CA 1
ATOM 1400 C C . TYR A 1 174 ? -12.666 5.538 -19.418 1.00 47.22 174 TYR A C 1
ATOM 1402 O O . TYR A 1 174 ? -12.337 4.979 -18.372 1.00 47.22 174 TYR A O 1
ATOM 1410 N N . SER A 1 175 ? -12.517 6.849 -19.611 1.00 51.44 175 SER A N 1
ATOM 1411 C CA . SER A 1 175 ? -12.532 7.766 -18.474 1.00 51.44 175 SER A CA 1
ATOM 1412 C C . SER A 1 175 ? -13.969 7.809 -17.967 1.00 51.44 175 SER A C 1
ATOM 1414 O O . SER A 1 175 ? -14.886 8.058 -18.752 1.00 51.44 175 SER A O 1
ATOM 1416 N N . LYS A 1 176 ? -14.194 7.533 -16.678 1.00 53.59 176 LYS A N 1
ATOM 1417 C CA . LYS A 1 176 ? -15.485 7.880 -16.079 1.00 53.59 176 LYS A CA 1
ATOM 1418 C C . LYS A 1 176 ? -15.615 9.398 -16.225 1.00 53.59 176 LYS A C 1
ATOM 1420 O O . LYS A 1 176 ? -14.736 10.085 -15.709 1.00 53.59 176 LYS A O 1
ATOM 1425 N N . PRO A 1 177 ? -16.649 9.933 -16.896 1.00 49.12 177 PRO A N 1
ATOM 1426 C CA . PRO A 1 177 ? -16.922 11.353 -16.767 1.00 49.12 177 PRO A CA 1
ATOM 1427 C C . PRO A 1 177 ? -17.117 11.633 -15.277 1.00 49.12 177 PRO A C 1
ATOM 1429 O O . PRO A 1 177 ? -17.918 10.960 -14.618 1.00 49.12 177 PRO A O 1
ATOM 1432 N N . GLU A 1 178 ? -16.325 12.559 -14.741 1.00 52.06 178 GLU A N 1
ATOM 1433 C CA . GLU A 1 178 ? -16.545 13.094 -13.404 1.00 52.06 178 GLU A CA 1
ATOM 1434 C C . GLU A 1 178 ? -17.947 13.691 -13.411 1.00 52.06 178 GLU A C 1
ATOM 1436 O O . GLU A 1 178 ? -18.264 14.575 -14.208 1.00 52.06 178 GLU A O 1
ATOM 1441 N N . ARG A 1 179 ? -18.839 13.110 -12.611 1.00 62.44 179 ARG A N 1
ATOM 1442 C CA . ARG A 1 179 ? -20.202 13.613 -12.505 1.00 62.44 179 ARG A CA 1
ATOM 1443 C C . ARG A 1 179 ? -20.158 14.753 -11.495 1.00 62.44 179 ARG A C 1
ATOM 1445 O O . ARG A 1 179 ? -19.803 14.481 -10.349 1.00 62.44 179 ARG A O 1
ATOM 1452 N N . PRO A 1 180 ? -20.471 15.996 -11.896 1.00 63.50 180 PRO A N 1
ATOM 1453 C CA . PRO A 1 180 ? -20.448 17.118 -10.977 1.00 63.50 180 PRO A CA 1
ATOM 1454 C C . PRO A 1 180 ? -21.442 16.855 -9.851 1.00 63.50 180 PRO A C 1
ATOM 1456 O O . PRO A 1 180 ? -22.604 16.496 -10.075 1.00 63.50 180 PRO A O 1
ATOM 1459 N N . VAL A 1 181 ? -20.939 16.973 -8.633 1.00 68.12 181 VAL A N 1
ATOM 1460 C CA . VAL A 1 181 ? -21.724 16.839 -7.413 1.00 68.12 181 VAL A CA 1
ATOM 1461 C C . VAL A 1 181 ? -22.595 18.090 -7.271 1.00 68.12 181 VAL A C 1
ATOM 1463 O O . VAL A 1 181 ? -22.140 19.173 -7.623 1.00 68.12 181 VAL A O 1
ATOM 1466 N N . LYS A 1 182 ? -23.851 17.967 -6.829 1.00 77.62 182 LYS A N 1
ATOM 1467 C CA . LYS A 1 182 ? -24.779 19.111 -6.753 1.00 77.62 182 LYS A CA 1
ATOM 1468 C C . LYS A 1 182 ? -24.732 19.815 -5.397 1.00 77.62 182 LYS A C 1
ATOM 1470 O O . LYS A 1 182 ? -24.533 19.147 -4.392 1.00 77.62 182 LYS A O 1
ATOM 1475 N N . ASP A 1 183 ? -24.952 21.126 -5.352 1.00 74.12 183 ASP A N 1
ATOM 1476 C CA . ASP A 1 183 ? -25.182 21.874 -4.108 1.00 74.12 183 ASP A CA 1
ATOM 1477 C C . ASP A 1 183 ? -26.549 21.521 -3.477 1.00 74.12 183 ASP A C 1
ATOM 1479 O O . ASP A 1 183 ? -27.270 20.640 -3.961 1.00 74.12 183 ASP A O 1
ATOM 1483 N N . LYS A 1 184 ? -26.895 22.145 -2.342 1.00 74.88 184 LYS A N 1
ATOM 1484 C CA . LYS A 1 184 ? -28.177 21.885 -1.652 1.00 74.88 184 LYS A CA 1
ATOM 1485 C C . LYS A 1 184 ? -29.379 22.303 -2.504 1.00 74.88 184 LYS A C 1
ATOM 1487 O O . LYS A 1 184 ? -30.448 21.712 -2.394 1.00 74.88 184 LYS A O 1
ATOM 1492 N N . GLU A 1 185 ? -29.172 23.274 -3.379 1.00 75.62 185 GLU A N 1
ATOM 1493 C CA . GLU A 1 185 ? -30.143 23.847 -4.301 1.00 75.62 185 GLU A CA 1
ATOM 1494 C C . GLU A 1 185 ? -30.238 23.047 -5.618 1.00 75.62 185 GLU A C 1
ATOM 1496 O O . GLU A 1 185 ? -31.039 23.371 -6.495 1.00 75.62 185 GLU A O 1
ATOM 1501 N N . GLY A 1 186 ? -29.454 21.971 -5.765 1.00 71.81 186 GLY A N 1
ATOM 1502 C CA . GLY A 1 186 ? -29.486 21.061 -6.909 1.00 71.81 186 GLY A CA 1
ATOM 1503 C C . GLY A 1 186 ? -28.657 21.505 -8.120 1.00 71.81 186 GLY A C 1
ATOM 1504 O O . GLY A 1 186 ? -28.728 20.854 -9.171 1.00 71.81 186 GLY A O 1
ATOM 1505 N N . ARG A 1 187 ? -27.858 22.569 -8.000 1.00 79.88 187 ARG A N 1
ATOM 1506 C CA . ARG A 1 187 ? -26.975 23.088 -9.052 1.00 79.88 187 ARG A CA 1
ATOM 1507 C C . ARG A 1 187 ? -25.646 22.329 -9.067 1.00 79.88 187 ARG A C 1
ATOM 1509 O O . ARG A 1 187 ? -25.117 22.000 -8.011 1.00 79.88 187 ARG A O 1
ATOM 1516 N N . PRO A 1 188 ? -25.085 22.017 -10.245 1.00 77.19 188 PRO A N 1
ATOM 1517 C CA . PRO A 1 188 ? -23.822 21.294 -10.338 1.00 77.19 188 PRO A CA 1
ATOM 1518 C C . PRO A 1 188 ? -22.650 22.157 -9.853 1.00 77.19 188 PRO A C 1
ATOM 1520 O O . PRO A 1 188 ? -22.427 23.248 -10.369 1.00 77.19 188 PRO A O 1
ATOM 1523 N N . ILE A 1 189 ? -21.866 21.628 -8.917 1.00 78.25 189 ILE A N 1
ATOM 1524 C CA . ILE A 1 189 ? -20.621 22.229 -8.443 1.00 78.25 189 ILE A CA 1
ATOM 1525 C C . ILE A 1 189 ? -19.495 21.786 -9.375 1.00 78.25 189 ILE A C 1
ATOM 1527 O O . ILE A 1 189 ? -19.142 20.602 -9.436 1.00 78.25 189 ILE A O 1
ATOM 1531 N N . THR A 1 190 ? -18.922 22.735 -10.108 1.00 73.69 190 THR A N 1
ATOM 1532 C CA . THR A 1 190 ? -17.807 22.485 -11.032 1.00 73.69 190 THR A CA 1
ATOM 1533 C C . THR A 1 190 ? -16.441 22.715 -10.392 1.00 73.69 190 THR A C 1
ATOM 1535 O O . THR A 1 190 ? -15.446 22.194 -10.893 1.00 73.69 190 THR A O 1
ATOM 1538 N N . GLU A 1 191 ? -16.371 23.469 -9.291 1.00 79.69 191 GLU A N 1
ATOM 1539 C CA . GLU A 1 191 ? -15.115 23.793 -8.615 1.00 79.69 191 GLU A CA 1
ATOM 1540 C C . GLU A 1 191 ? -14.730 22.746 -7.557 1.00 79.69 191 GLU A C 1
ATOM 1542 O O . GLU A 1 191 ? -15.517 22.366 -6.690 1.00 79.69 191 GLU A O 1
ATOM 1547 N N . THR A 1 192 ? -13.474 22.290 -7.585 1.00 74.88 192 THR A N 1
ATOM 1548 C CA . THR A 1 192 ? -12.979 21.249 -6.669 1.00 74.88 192 THR A CA 1
ATOM 1549 C C . THR A 1 192 ? -12.988 21.689 -5.200 1.00 74.88 192 THR A C 1
ATOM 1551 O O . THR A 1 192 ? -13.197 20.859 -4.316 1.00 74.88 192 THR A O 1
ATOM 1554 N N . GLN A 1 193 ? -12.748 22.973 -4.909 1.00 72.94 193 GLN A N 1
ATOM 1555 C CA . GLN A 1 193 ? -12.769 23.478 -3.533 1.00 72.94 193 GLN A CA 1
ATOM 1556 C C . GLN A 1 193 ? -14.191 23.502 -2.967 1.00 72.94 193 GLN A C 1
ATOM 1558 O O . GLN A 1 193 ? -14.407 23.044 -1.848 1.00 72.94 193 GLN A O 1
ATOM 1563 N N . GLU A 1 194 ? -15.163 23.960 -3.752 1.00 78.12 194 GLU A N 1
ATOM 1564 C CA . GLU A 1 194 ? -16.574 23.947 -3.365 1.00 78.12 194 GLU A CA 1
ATOM 1565 C C . GLU A 1 194 ? -17.084 22.517 -3.152 1.00 78.12 194 GLU A C 1
ATOM 1567 O O . GLU A 1 194 ? -17.778 22.249 -2.171 1.00 78.12 194 GLU A O 1
ATOM 1572 N N . GLN A 1 195 ? -16.662 21.563 -3.995 1.00 75.81 195 GLN A N 1
ATOM 1573 C CA . GLN A 1 195 ? -16.971 20.147 -3.783 1.00 75.81 195 GLN A CA 1
ATOM 1574 C C . GLN A 1 195 ? -16.420 19.646 -2.441 1.00 75.81 195 GLN A C 1
ATOM 1576 O O . GLN A 1 195 ? -17.140 18.967 -1.710 1.00 75.81 195 GLN A O 1
ATOM 1581 N N . ARG A 1 196 ? -15.173 19.994 -2.081 1.00 79.75 196 ARG A N 1
ATOM 1582 C CA . ARG A 1 196 ? -14.586 19.645 -0.772 1.00 79.75 196 ARG A CA 1
ATOM 1583 C C . ARG A 1 196 ? -15.363 20.262 0.388 1.00 79.75 196 ARG A C 1
ATOM 1585 O O . ARG A 1 196 ? -15.699 19.545 1.323 1.00 79.75 196 ARG A O 1
ATOM 1592 N N . ASN A 1 197 ? -15.682 21.551 0.315 1.00 82.44 197 ASN A N 1
ATOM 1593 C CA . ASN A 1 197 ? -16.428 22.242 1.370 1.00 82.44 197 ASN A CA 1
ATOM 1594 C C . ASN A 1 197 ? -17.807 21.603 1.575 1.00 82.44 197 ASN A C 1
ATOM 1596 O O . ASN A 1 197 ? -18.229 21.363 2.703 1.00 82.44 197 ASN A O 1
ATOM 1600 N N . ARG A 1 198 ? -18.481 21.242 0.479 1.00 82.75 198 ARG A N 1
ATOM 1601 C CA . ARG A 1 198 ? -19.781 20.577 0.539 1.00 82.75 198 ARG A CA 1
ATOM 1602 C C . ARG A 1 198 ? -19.698 19.167 1.142 1.00 82.75 198 ARG A C 1
ATOM 1604 O O . ARG A 1 198 ? -20.635 18.759 1.831 1.00 82.75 198 ARG A O 1
ATOM 1611 N N . TRP A 1 199 ? -18.594 18.446 0.917 1.00 78.94 199 TRP A N 1
ATOM 1612 C CA . TRP A 1 199 ? -18.301 17.176 1.594 1.00 78.94 199 TRP A CA 1
ATOM 1613 C C . TRP A 1 199 ? -18.098 17.351 3.099 1.00 78.94 199 TRP A C 1
ATOM 1615 O O . TRP A 1 199 ? -18.669 16.576 3.864 1.00 78.94 199 TRP A O 1
ATOM 1625 N N . VAL A 1 200 ? -17.328 18.362 3.517 1.00 81.50 200 VAL A N 1
ATOM 1626 C CA . VAL A 1 200 ? -17.105 18.680 4.939 1.00 81.50 200 VAL A CA 1
ATOM 1627 C C . VAL A 1 200 ? -18.437 18.939 5.635 1.00 81.50 200 VAL A C 1
ATOM 1629 O O . VAL A 1 200 ? -18.755 18.267 6.609 1.00 81.50 200 VAL A O 1
ATOM 1632 N N . GLU A 1 201 ? -19.267 19.813 5.066 1.00 83.50 201 GLU A N 1
ATOM 1633 C CA . GLU A 1 201 ? -20.577 20.156 5.626 1.00 83.50 201 GLU A CA 1
ATOM 1634 C C . GLU A 1 201 ? -21.503 18.933 5.769 1.00 83.50 201 GLU A C 1
ATOM 1636 O O . GLU A 1 201 ? -22.188 18.768 6.780 1.00 83.50 201 GLU A O 1
ATOM 1641 N N . TYR A 1 202 ? -21.529 18.051 4.762 1.00 81.75 202 TYR A N 1
ATOM 1642 C CA . TYR A 1 202 ? -22.330 16.827 4.822 1.00 81.75 202 TYR A CA 1
ATOM 1643 C C . TYR A 1 202 ? -21.878 15.903 5.963 1.00 81.75 202 TYR A C 1
ATOM 1645 O O . TYR A 1 202 ? -22.720 15.375 6.691 1.00 81.75 202 TYR A O 1
ATOM 1653 N N . PHE A 1 203 ? -20.565 15.710 6.132 1.00 79.38 203 PHE A N 1
ATOM 1654 C CA . PHE A 1 203 ? -20.035 14.827 7.172 1.00 79.38 203 PHE A CA 1
ATOM 1655 C C . PHE A 1 203 ? -20.092 15.424 8.568 1.00 79.38 203 PHE A C 1
ATOM 1657 O O . PHE A 1 203 ? -20.359 14.676 9.505 1.00 79.38 203 PHE A O 1
ATOM 1664 N N . GLU A 1 204 ? -19.923 16.736 8.722 1.00 82.50 204 GLU A N 1
ATOM 1665 C CA . GLU A 1 204 ? -20.125 17.396 10.011 1.00 82.50 204 GLU A CA 1
ATOM 1666 C C . GLU A 1 204 ? -21.548 17.173 10.524 1.00 82.50 204 GLU A C 1
ATOM 1668 O O . GLU A 1 204 ? -21.723 16.768 11.671 1.00 82.50 204 GLU A O 1
ATOM 1673 N N . GLY A 1 205 ? -22.563 17.349 9.671 1.00 80.69 205 GLY A N 1
ATOM 1674 C CA . GLY A 1 205 ? -23.952 17.096 10.057 1.00 80.69 205 GLY A CA 1
ATOM 1675 C C . GLY A 1 205 ? -24.248 15.622 10.359 1.00 80.69 205 GLY A C 1
ATOM 1676 O O . GLY A 1 205 ? -25.056 15.322 11.237 1.00 80.69 205 GLY A O 1
ATOM 1677 N N . LEU A 1 206 ? -23.599 14.695 9.644 1.00 80.06 206 LEU A N 1
ATOM 1678 C CA . LEU A 1 206 ? -23.813 13.256 9.817 1.00 80.06 206 LEU A CA 1
ATOM 1679 C C . LEU A 1 206 ? -23.128 12.701 11.074 1.00 80.06 206 LEU A C 1
ATOM 1681 O O . LEU A 1 206 ? -23.731 11.900 11.787 1.00 80.06 206 LEU A O 1
ATOM 1685 N N . LEU A 1 207 ? -21.876 13.092 11.320 1.00 79.00 207 LEU A N 1
ATOM 1686 C CA . LEU A 1 207 ? -21.041 12.547 12.394 1.00 79.00 207 LEU A CA 1
ATOM 1687 C C . LEU A 1 207 ? -21.256 13.267 13.731 1.00 79.00 207 LEU A C 1
ATOM 1689 O O . LEU A 1 207 ? -21.133 12.633 14.774 1.00 79.00 207 LEU A O 1
ATOM 1693 N N . ASN A 1 208 ? -21.641 14.548 13.715 1.00 81.94 208 ASN A N 1
ATOM 1694 C CA . ASN A 1 208 ? -21.833 15.358 14.924 1.00 81.94 208 ASN A CA 1
ATOM 1695 C C . ASN A 1 208 ? -23.317 15.581 15.260 1.00 81.94 208 ASN A C 1
ATOM 1697 O O . ASN A 1 208 ? -23.712 16.665 15.695 1.00 81.94 208 ASN A O 1
ATOM 1701 N N . ARG A 1 209 ? -24.175 14.575 15.037 1.00 75.38 209 ARG A N 1
ATOM 1702 C CA . ARG A 1 209 ? -25.606 14.692 15.355 1.00 75.38 209 ARG A CA 1
ATOM 1703 C C . ARG A 1 209 ? -25.785 14.951 16.863 1.00 75.38 209 ARG A C 1
ATOM 1705 O O . ARG A 1 209 ? -25.219 14.203 17.661 1.00 75.38 209 ARG A O 1
ATOM 1712 N N . PRO A 1 210 ? -26.589 15.951 17.275 1.00 76.75 210 PRO A N 1
ATOM 1713 C CA . PRO A 1 210 ? -26.852 16.190 18.690 1.00 76.75 210 PRO A CA 1
ATOM 1714 C C . PRO A 1 210 ? -27.511 14.967 19.333 1.00 76.75 210 PRO A C 1
ATOM 1716 O O . PRO A 1 210 ? -28.249 14.226 18.671 1.00 76.75 210 PRO A O 1
ATOM 1719 N N . ALA A 1 211 ? -27.251 14.774 20.628 1.00 73.88 211 ALA A N 1
ATOM 1720 C CA . ALA A 1 211 ? -27.867 13.704 21.401 1.00 73.88 211 ALA A CA 1
ATOM 1721 C C . ALA A 1 211 ? -29.402 13.760 21.245 1.00 73.88 211 ALA A C 1
ATOM 1723 O O . ALA A 1 211 ? -29.982 14.851 21.286 1.00 73.88 211 ALA A O 1
ATOM 1724 N N . PRO A 1 212 ? -30.076 12.618 21.017 1.00 77.31 212 PRO A N 1
ATOM 1725 C CA . PRO A 1 212 ? -31.526 12.600 20.885 1.00 77.31 212 PRO A CA 1
ATOM 1726 C C . PRO A 1 212 ? -32.177 13.165 22.156 1.00 77.31 212 PRO A C 1
ATOM 1728 O O . PRO A 1 212 ? -31.807 12.785 23.261 1.00 77.31 212 PRO A O 1
ATOM 1731 N N . MET A 1 213 ? -33.157 14.063 21.993 1.00 74.38 213 MET A N 1
ATOM 1732 C CA . MET A 1 213 ? -33.870 14.695 23.119 1.00 74.38 213 MET A CA 1
ATOM 1733 C C . MET A 1 213 ? -34.576 13.687 24.030 1.00 74.38 213 MET A C 1
ATOM 1735 O O . MET A 1 213 ? -34.737 13.937 25.219 1.00 74.38 213 MET A O 1
ATOM 1739 N N . ASN A 1 214 ? -34.989 12.552 23.471 1.00 77.19 214 ASN A N 1
ATOM 1740 C CA . ASN A 1 214 ? -35.569 11.461 24.232 1.00 77.19 214 ASN A CA 1
ATOM 1741 C C . ASN A 1 214 ? -34.458 10.460 24.529 1.00 77.19 214 ASN A C 1
ATOM 1743 O O . ASN A 1 214 ? -33.918 9.851 23.601 1.00 77.19 214 ASN A O 1
ATOM 1747 N N . THR A 1 215 ? -34.134 10.279 25.807 1.00 65.19 215 THR A N 1
ATOM 1748 C CA . THR A 1 215 ? -33.315 9.155 26.251 1.00 65.19 215 THR A CA 1
ATOM 1749 C C . THR A 1 215 ? -34.054 7.865 25.892 1.00 65.19 215 THR A C 1
ATOM 1751 O O . THR A 1 215 ? -35.185 7.659 26.337 1.00 65.19 215 THR A O 1
ATOM 1754 N N . PRO A 1 216 ? -33.476 6.987 25.055 1.00 69.31 216 PRO A N 1
ATOM 1755 C CA . PRO A 1 216 ? -34.036 5.660 24.872 1.00 69.31 216 PRO A CA 1
ATOM 1756 C C . PRO A 1 216 ? -34.062 4.983 26.245 1.00 69.31 216 PRO A C 1
ATOM 1758 O O . PRO A 1 216 ? -33.045 4.973 26.941 1.00 69.31 216 PRO A O 1
ATOM 1761 N N . ASN A 1 217 ? -35.215 4.451 26.653 1.00 71.19 217 ASN A N 1
ATOM 1762 C CA . ASN A 1 217 ? -35.316 3.631 27.855 1.00 71.19 217 ASN A CA 1
ATOM 1763 C C . ASN A 1 217 ? -34.611 2.295 27.574 1.00 71.19 217 ASN A C 1
ATOM 1765 O O . ASN A 1 217 ? -35.229 1.342 27.105 1.00 71.19 217 ASN A O 1
ATOM 1769 N N . ILE A 1 218 ? -33.288 2.280 27.734 1.00 67.56 218 ILE A N 1
ATOM 1770 C CA . ILE A 1 218 ? -32.471 1.077 27.619 1.00 67.56 218 ILE A CA 1
ATOM 1771 C C . ILE A 1 218 ? -32.620 0.358 28.953 1.00 67.56 218 ILE A C 1
ATOM 1773 O O . ILE A 1 218 ? -32.062 0.791 29.960 1.00 67.56 218 ILE A O 1
ATOM 1777 N N . GLU A 1 219 ? -33.410 -0.711 28.956 1.00 70.06 219 GLU A N 1
ATOM 1778 C CA . GLU A 1 219 ? -33.515 -1.625 30.088 1.00 70.06 219 GLU A CA 1
ATOM 1779 C C . GLU A 1 219 ? -32.094 -2.071 30.460 1.00 70.06 219 GLU A C 1
ATOM 1781 O O . GLU A 1 219 ? -31.347 -2.572 29.614 1.00 70.06 219 GLU A O 1
ATOM 1786 N N . ALA A 1 220 ? -31.669 -1.762 31.688 1.00 60.22 220 ALA A N 1
ATOM 1787 C CA . ALA A 1 220 ? -30.301 -1.999 32.120 1.00 60.22 220 ALA A CA 1
ATOM 1788 C C . ALA A 1 220 ? -29.988 -3.488 31.956 1.00 60.22 220 ALA A C 1
ATOM 1790 O O . ALA A 1 220 ? -30.636 -4.331 32.577 1.00 60.22 220 ALA A O 1
ATOM 1791 N N . ALA A 1 221 ? -29.008 -3.810 31.109 1.00 61.16 221 ALA A N 1
ATOM 1792 C CA . ALA A 1 221 ? -28.568 -5.183 30.927 1.00 61.16 221 ALA A CA 1
ATOM 1793 C C . ALA A 1 221 ? -28.234 -5.771 32.306 1.00 61.16 221 ALA A C 1
ATOM 1795 O O . ALA A 1 221 ? -27.347 -5.274 32.999 1.00 61.16 221 ALA A O 1
ATOM 1796 N N . HIS A 1 222 ? -28.945 -6.827 32.706 1.00 65.25 222 HIS A N 1
ATOM 1797 C CA . HIS A 1 222 ? -28.830 -7.454 34.030 1.00 65.25 222 HIS A CA 1
ATOM 1798 C C . HIS A 1 222 ? -27.455 -8.090 34.301 1.00 65.25 222 HIS A C 1
ATOM 1800 O O 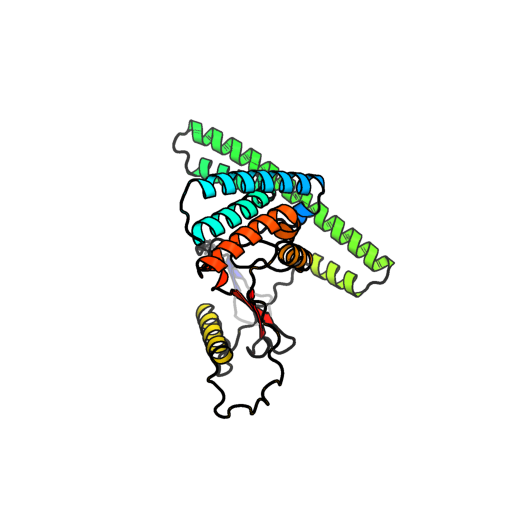. HIS A 1 222 ? -27.224 -8.687 35.351 1.00 65.25 222 HIS A O 1
ATOM 1806 N N . THR A 1 223 ? -26.528 -7.994 33.352 1.00 59.75 223 THR A N 1
ATOM 1807 C CA . THR A 1 223 ? -25.172 -8.507 33.465 1.00 59.75 223 THR A CA 1
ATOM 1808 C C . THR A 1 223 ? -24.250 -7.583 32.684 1.00 59.75 223 THR A C 1
ATOM 1810 O O . THR A 1 223 ? -24.256 -7.575 31.453 1.00 59.75 223 THR A O 1
ATOM 1813 N N . SER A 1 224 ? -23.443 -6.794 33.392 1.00 62.78 224 SER A N 1
ATOM 1814 C CA . SER A 1 224 ? -22.249 -6.201 32.797 1.00 62.78 224 SER A CA 1
ATOM 1815 C C . SER A 1 224 ? -21.367 -7.356 32.332 1.00 62.78 224 SER A C 1
ATOM 1817 O O . SER A 1 224 ? -20.900 -8.143 33.160 1.00 62.78 224 SER A O 1
ATOM 1819 N N . LEU A 1 225 ? -21.174 -7.495 31.018 1.00 64.56 225 LEU A N 1
ATOM 1820 C CA . LEU A 1 225 ? -20.144 -8.386 30.492 1.00 64.56 225 LEU A CA 1
ATOM 1821 C C . LEU A 1 225 ? -18.819 -8.020 31.181 1.00 64.56 225 LEU A C 1
ATOM 1823 O O . LEU A 1 225 ? -18.564 -6.826 31.358 1.00 64.56 225 LEU A O 1
ATOM 1827 N N . PRO A 1 226 ? -17.994 -8.995 31.601 1.00 61.41 226 PRO A N 1
ATOM 1828 C CA . PRO A 1 226 ? -16.694 -8.687 32.166 1.00 61.41 226 PRO A CA 1
ATOM 1829 C C . PRO A 1 226 ? -15.884 -7.965 31.090 1.00 61.41 226 PRO A C 1
ATOM 1831 O O . PRO A 1 226 ? -15.453 -8.573 30.111 1.00 61.41 226 PRO A O 1
ATOM 1834 N N . THR A 1 227 ? -15.739 -6.650 31.232 1.00 56.28 227 THR A N 1
ATOM 1835 C CA . THR A 1 227 ? -14.818 -5.883 30.404 1.00 56.28 227 THR A CA 1
ATOM 1836 C C . THR A 1 227 ? -13.426 -6.313 30.823 1.00 56.28 227 THR A C 1
ATOM 1838 O O . THR A 1 227 ? -12.994 -6.022 31.939 1.00 56.28 227 THR A O 1
ATOM 1841 N N . ASP A 1 228 ? -12.753 -7.056 29.953 1.00 63.12 228 ASP A N 1
ATOM 1842 C CA . ASP A 1 228 ? -11.368 -7.423 30.177 1.00 63.12 228 ASP A CA 1
ATOM 1843 C C . ASP A 1 228 ? -10.507 -6.157 30.075 1.00 63.12 228 ASP A C 1
ATOM 1845 O O . ASP A 1 228 ? -10.353 -5.569 29.005 1.00 63.12 228 ASP A O 1
ATOM 1849 N N . VAL A 1 229 ? -10.024 -5.691 31.225 1.00 67.69 229 VAL A N 1
ATOM 1850 C CA . VAL A 1 229 ? -9.133 -4.528 31.363 1.00 67.69 229 VAL A CA 1
ATOM 1851 C C . VAL A 1 229 ? -7.662 -4.948 31.374 1.00 67.69 229 VAL A C 1
ATOM 1853 O O . VAL A 1 229 ? -6.798 -4.179 31.794 1.00 67.69 229 VAL A O 1
ATOM 1856 N N . ASN A 1 230 ? -7.354 -6.182 30.976 1.00 79.12 230 ASN A N 1
ATOM 1857 C CA . ASN A 1 230 ? -5.981 -6.645 30.899 1.00 79.12 230 ASN A CA 1
ATOM 1858 C C . ASN A 1 230 ? -5.305 -6.185 29.605 1.00 79.12 230 ASN A C 1
ATOM 1860 O O . ASN A 1 230 ? -5.934 -5.883 28.591 1.00 79.12 230 ASN A O 1
ATOM 1864 N N . LEU A 1 231 ? -3.975 -6.134 29.656 1.00 80.56 231 LEU A N 1
ATOM 1865 C CA . LEU A 1 231 ? -3.155 -5.848 28.489 1.00 80.56 231 LEU A CA 1
ATOM 1866 C C . LEU A 1 231 ? -3.393 -6.919 27.405 1.00 80.56 231 LEU A C 1
ATOM 1868 O O . LEU A 1 231 ? -3.346 -8.104 27.746 1.00 80.56 231 LEU A O 1
ATOM 1872 N N . PRO A 1 232 ? -3.541 -6.540 26.119 1.00 84.94 232 PRO A N 1
ATOM 1873 C CA . PRO A 1 232 ? -3.680 -7.504 25.035 1.00 84.94 232 PRO A CA 1
ATOM 1874 C C . PRO A 1 232 ? -2.532 -8.511 25.029 1.00 84.94 232 PRO A C 1
ATOM 1876 O O . PRO A 1 232 ? -1.357 -8.135 24.995 1.00 84.94 232 PRO A O 1
ATOM 1879 N N . THR A 1 233 ? -2.867 -9.795 25.035 1.00 90.12 233 THR A N 1
ATOM 1880 C CA . THR A 1 233 ? -1.888 -10.878 24.996 1.00 90.12 233 THR A CA 1
ATOM 1881 C C . THR A 1 233 ? -1.258 -10.996 23.609 1.00 90.12 233 THR A C 1
ATOM 1883 O O . THR A 1 233 ? -1.856 -10.671 22.579 1.00 90.12 233 THR A O 1
ATOM 1886 N N . THR A 1 234 ? -0.035 -11.525 23.549 1.00 90.19 234 THR A N 1
ATOM 1887 C CA . THR A 1 234 ? 0.631 -11.826 22.273 1.00 90.19 234 THR A CA 1
ATOM 1888 C C . THR A 1 234 ? -0.203 -12.758 21.393 1.00 90.19 234 THR A C 1
ATOM 1890 O O . THR A 1 234 ? -0.225 -12.577 20.178 1.00 90.19 234 THR A O 1
ATOM 1893 N N . GLU A 1 235 ? -0.933 -13.714 21.974 1.00 89.12 235 GLU A N 1
ATOM 1894 C CA . GLU A 1 235 ? -1.776 -14.637 21.211 1.00 89.12 235 GLU A CA 1
ATOM 1895 C C . GLU A 1 235 ? -2.982 -13.941 20.572 1.00 89.12 235 GLU A C 1
ATOM 1897 O O . GLU A 1 235 ? -3.278 -14.182 19.400 1.00 89.12 235 GLU A O 1
ATOM 1902 N N . GLU A 1 236 ? -3.640 -13.032 21.293 1.00 89.62 236 GLU A N 1
ATOM 1903 C CA . GLU A 1 236 ? -4.745 -12.234 20.751 1.00 89.62 236 GLU A CA 1
ATOM 1904 C C . GLU A 1 236 ? -4.283 -11.376 19.576 1.00 89.62 236 GLU A C 1
ATOM 1906 O O . GLU A 1 236 ? -4.912 -11.374 18.516 1.00 89.62 236 GLU A O 1
ATOM 1911 N N . ILE A 1 237 ? -3.132 -10.716 19.721 1.00 92.00 237 ILE A N 1
ATOM 1912 C CA . ILE A 1 237 ? -2.526 -9.905 18.659 1.00 92.00 237 ILE A CA 1
ATOM 1913 C C . ILE A 1 237 ? -2.184 -10.788 17.454 1.00 92.00 237 ILE A C 1
ATOM 1915 O O . ILE A 1 237 ? -2.507 -10.451 16.311 1.00 92.00 237 ILE A O 1
ATOM 1919 N N . ARG A 1 238 ? -1.582 -11.956 17.697 1.00 93.19 238 ARG A N 1
ATOM 1920 C CA . ARG A 1 238 ? -1.229 -12.930 16.660 1.00 93.19 238 ARG A CA 1
ATOM 1921 C C . ARG A 1 238 ? -2.455 -13.387 15.875 1.00 93.19 238 ARG A C 1
ATOM 1923 O O . ARG A 1 238 ? -2.422 -13.454 14.641 1.00 93.19 238 ARG A O 1
ATOM 1930 N N . MET A 1 239 ? -3.542 -13.700 16.578 1.00 92.56 239 MET A N 1
ATOM 1931 C CA . MET A 1 239 ? -4.813 -14.088 15.975 1.00 92.56 239 MET A CA 1
ATOM 1932 C C . MET A 1 239 ? -5.432 -12.936 15.183 1.00 92.56 239 MET A C 1
ATOM 1934 O O . MET A 1 239 ? -5.832 -13.143 14.034 1.00 92.56 239 MET A O 1
ATOM 1938 N N . ALA A 1 240 ? -5.435 -11.723 15.737 1.00 91.69 240 ALA A N 1
ATOM 1939 C CA . ALA A 1 240 ? -5.944 -10.535 15.065 1.00 91.69 240 ALA A CA 1
ATOM 1940 C C . ALA A 1 240 ? -5.215 -10.297 13.736 1.00 91.69 240 ALA A C 1
ATOM 1942 O O . ALA A 1 240 ? -5.870 -10.205 12.697 1.00 91.69 240 ALA A O 1
ATOM 1943 N N . ILE A 1 241 ? -3.873 -10.322 13.723 1.00 91.94 241 ILE A N 1
ATOM 1944 C CA . ILE A 1 241 ? -3.057 -10.155 12.504 1.00 91.94 241 ILE A CA 1
ATOM 1945 C C . ILE A 1 241 ? -3.432 -11.186 11.434 1.00 91.94 241 ILE A C 1
ATOM 1947 O O . ILE A 1 241 ? -3.576 -10.844 10.256 1.00 91.94 241 ILE A O 1
ATOM 1951 N N . ARG A 1 242 ? -3.627 -12.454 11.821 1.00 89.25 242 ARG A N 1
ATOM 1952 C CA . ARG A 1 242 ? -4.030 -13.522 10.888 1.00 89.25 242 ARG A CA 1
ATOM 1953 C C . ARG A 1 242 ? -5.405 -13.252 10.268 1.00 89.25 242 ARG A C 1
ATOM 1955 O O . ARG A 1 242 ? -5.586 -13.514 9.074 1.00 89.25 242 ARG A O 1
ATOM 1962 N N . GLN A 1 243 ? -6.332 -12.689 11.042 1.00 89.69 243 GLN A N 1
ATOM 1963 C CA . GLN A 1 243 ? -7.706 -12.400 10.625 1.00 89.69 243 GLN A CA 1
ATOM 1964 C C . GLN A 1 243 ? -7.861 -11.129 9.772 1.00 89.69 243 GLN A C 1
ATOM 1966 O O . GLN A 1 243 ? -8.860 -11.012 9.057 1.00 89.69 243 GLN A O 1
ATOM 1971 N N . ILE A 1 244 ? -6.886 -10.205 9.772 1.00 88.75 244 ILE A N 1
ATOM 1972 C CA . ILE A 1 244 ? -6.942 -8.976 8.952 1.00 88.75 244 ILE A CA 1
ATOM 1973 C C . ILE A 1 244 ? -7.233 -9.329 7.485 1.00 88.75 244 ILE A C 1
ATOM 1975 O O . ILE A 1 244 ? -6.647 -10.249 6.922 1.00 88.75 244 ILE A O 1
ATOM 1979 N N . LYS A 1 245 ? -8.123 -8.608 6.804 1.00 85.94 245 LYS A N 1
ATOM 1980 C CA . LYS A 1 245 ? -8.403 -8.879 5.384 1.00 85.94 245 LYS A CA 1
ATOM 1981 C C . LYS A 1 245 ? -7.298 -8.301 4.492 1.00 85.94 245 LYS A C 1
ATOM 1983 O O . LYS A 1 245 ? -6.995 -7.116 4.569 1.00 85.94 245 LYS A O 1
ATOM 1988 N N . SER A 1 246 ? -6.725 -9.129 3.619 1.00 83.38 246 SER A N 1
ATOM 1989 C CA . SER A 1 246 ? -5.774 -8.690 2.584 1.00 83.38 246 SER A CA 1
ATOM 1990 C C . SER A 1 246 ? -6.491 -7.955 1.442 1.00 83.38 246 SER A C 1
ATOM 1992 O O . SER A 1 246 ? -7.689 -8.147 1.227 1.00 83.38 246 SER A O 1
ATOM 1994 N N . GLY A 1 247 ? -5.769 -7.118 0.697 1.00 77.25 247 GLY A N 1
ATOM 1995 C CA . GLY A 1 247 ? -6.298 -6.328 -0.418 1.00 77.25 247 GLY A CA 1
ATOM 1996 C C . GLY A 1 247 ? -7.085 -5.084 0.001 1.00 77.25 247 GLY A C 1
ATOM 1997 O O . GLY A 1 247 ? -7.764 -4.485 -0.835 1.00 77.25 247 GLY A O 1
ATOM 1998 N N . LYS A 1 248 ? -7.023 -4.705 1.282 1.00 79.19 248 LYS A N 1
ATOM 1999 C CA . LYS A 1 248 ? -7.575 -3.450 1.803 1.00 79.19 248 LYS A CA 1
ATOM 2000 C C . LYS A 1 248 ? -6.575 -2.307 1.626 1.00 79.19 248 LYS A C 1
ATOM 2002 O O . LYS A 1 248 ? -5.372 -2.541 1.523 1.00 79.19 248 LYS A O 1
ATOM 2007 N N . ALA A 1 249 ? -7.084 -1.080 1.536 1.00 68.50 249 ALA A N 1
ATOM 2008 C CA . ALA A 1 249 ? -6.224 0.095 1.483 1.00 68.50 249 ALA A CA 1
ATOM 2009 C C . ALA A 1 249 ? -5.494 0.258 2.823 1.00 68.50 249 ALA A C 1
ATOM 2011 O O . ALA A 1 249 ? -6.051 -0.047 3.874 1.00 68.50 249 ALA A O 1
ATOM 2012 N N . ALA A 1 250 ? -4.235 0.686 2.764 1.00 73.50 250 ALA A N 1
ATOM 2013 C CA . ALA A 1 250 ? -3.478 1.009 3.961 1.00 73.50 250 ALA A CA 1
ATOM 2014 C C . ALA A 1 250 ? -3.969 2.349 4.529 1.00 73.50 250 ALA A C 1
ATOM 2016 O O . ALA A 1 250 ? -4.247 3.266 3.752 1.00 73.50 250 ALA A O 1
ATOM 2017 N N . GLY A 1 251 ? -4.063 2.442 5.856 1.00 70.69 251 GLY A N 1
ATOM 2018 C CA . GLY A 1 251 ? -4.379 3.687 6.563 1.00 70.69 251 GLY A CA 1
ATOM 2019 C C . GLY A 1 251 ? -3.253 4.731 6.471 1.00 70.69 251 GLY A C 1
ATOM 2020 O O . GLY A 1 251 ? -2.290 4.526 5.722 1.00 70.69 251 GLY A O 1
ATOM 2021 N N . PRO A 1 252 ? -3.326 5.831 7.241 1.00 65.56 252 PRO A N 1
ATOM 2022 C CA . PRO A 1 252 ? -2.365 6.945 7.205 1.00 65.56 252 PRO A CA 1
ATOM 2023 C C . PRO A 1 252 ? -0.890 6.520 7.315 1.00 65.56 252 PRO A C 1
ATOM 2025 O O . PRO A 1 252 ? -0.044 6.998 6.559 1.00 65.56 252 PRO A O 1
ATOM 2028 N N . GLY A 1 253 ? -0.597 5.505 8.137 1.00 67.62 253 GLY A N 1
ATOM 2029 C CA . GLY A 1 253 ? 0.750 4.934 8.277 1.00 67.62 253 GLY A CA 1
ATOM 2030 C C . GLY A 1 253 ? 1.270 4.138 7.072 1.00 67.62 253 GLY A C 1
ATOM 2031 O O . GLY A 1 253 ? 2.416 3.679 7.064 1.00 67.62 253 GLY A O 1
ATOM 2032 N N . ASN A 1 254 ? 0.435 3.962 6.044 1.00 74.88 254 ASN A N 1
ATOM 2033 C CA . ASN A 1 254 ? 0.736 3.296 4.781 1.00 74.88 254 ASN A CA 1
ATOM 2034 C C . ASN A 1 254 ? 1.252 1.853 4.953 1.00 74.88 254 ASN A C 1
ATOM 2036 O O . ASN A 1 254 ? 2.001 1.352 4.125 1.00 74.88 254 ASN A O 1
ATOM 2040 N N . ILE A 1 255 ? 0.843 1.163 6.020 1.00 80.38 255 ILE A N 1
ATOM 2041 C CA . ILE A 1 255 ? 1.183 -0.242 6.261 1.00 80.38 255 ILE A CA 1
ATOM 2042 C C . ILE A 1 255 ? 0.063 -1.128 5.691 1.00 80.38 255 ILE A C 1
ATOM 2044 O O . ILE A 1 255 ? -1.043 -1.136 6.234 1.00 80.38 255 ILE A O 1
ATOM 2048 N N . PRO A 1 256 ? 0.297 -1.890 4.605 1.00 82.44 256 PRO A N 1
ATOM 2049 C CA . PRO A 1 256 ? -0.706 -2.812 4.090 1.00 82.44 256 PRO A CA 1
ATOM 2050 C C . PRO A 1 256 ? -0.822 -4.055 4.982 1.00 82.44 256 PRO A C 1
ATOM 2052 O O . PRO A 1 256 ? 0.164 -4.524 5.559 1.00 82.44 256 PRO A O 1
ATOM 2055 N N . ALA A 1 257 ? -2.013 -4.653 5.024 1.00 85.06 257 ALA A N 1
ATOM 2056 C CA . ALA A 1 257 ? -2.282 -5.882 5.774 1.00 85.06 257 ALA A CA 1
ATOM 2057 C C . ALA A 1 257 ? -1.310 -7.023 5.420 1.00 85.06 257 ALA A C 1
ATOM 2059 O O . ALA A 1 257 ? -0.918 -7.817 6.271 1.00 85.06 257 ALA A O 1
ATOM 2060 N N . GLU A 1 258 ? -0.894 -7.108 4.157 1.00 86.12 258 GLU A N 1
ATOM 2061 C CA . GLU A 1 258 ? 0.054 -8.104 3.665 1.00 86.12 258 GLU A CA 1
ATOM 2062 C C . GLU A 1 258 ? 1.447 -7.945 4.274 1.00 86.12 258 GLU A C 1
ATOM 2064 O O . GLU A 1 258 ? 2.120 -8.948 4.504 1.00 86.12 258 GLU A O 1
ATOM 2069 N N . ALA A 1 259 ? 1.873 -6.713 4.572 1.00 82.75 259 ALA A N 1
ATOM 2070 C CA . ALA A 1 259 ? 3.145 -6.483 5.246 1.00 82.75 259 ALA A CA 1
ATOM 2071 C C . ALA A 1 259 ? 3.091 -7.005 6.687 1.00 82.75 259 ALA A C 1
ATOM 2073 O O . ALA A 1 259 ? 4.006 -7.715 7.098 1.00 82.75 259 ALA A O 1
ATOM 2074 N N . LEU A 1 260 ? 1.992 -6.759 7.410 1.00 87.38 260 LEU A N 1
ATOM 2075 C CA . LEU A 1 260 ? 1.791 -7.304 8.759 1.00 87.38 260 LEU A CA 1
ATOM 2076 C C . LEU A 1 260 ? 1.754 -8.840 8.747 1.00 87.38 260 LEU A C 1
ATOM 2078 O O . LEU A 1 260 ? 2.394 -9.506 9.553 1.00 87.38 260 LEU A O 1
ATOM 2082 N N . LYS A 1 261 ? 1.076 -9.429 7.761 1.00 88.88 261 LYS A N 1
ATOM 2083 C CA . LYS A 1 261 ? 0.974 -10.889 7.625 1.00 88.88 261 LYS A CA 1
ATOM 2084 C C . LYS A 1 261 ? 2.248 -11.579 7.150 1.00 88.88 261 LYS A C 1
ATOM 2086 O O . LYS A 1 261 ? 2.372 -12.791 7.312 1.00 88.88 261 LYS A O 1
ATOM 2091 N N . SER A 1 262 ? 3.173 -10.845 6.537 1.00 84.38 262 SER A N 1
ATOM 2092 C CA . SER A 1 262 ? 4.385 -11.425 5.954 1.00 84.38 262 SER A CA 1
ATOM 2093 C C . SER A 1 262 ? 5.276 -12.093 7.002 1.00 84.38 262 SER A C 1
ATOM 2095 O O . SER A 1 262 ? 5.868 -13.130 6.717 1.00 84.38 262 SER A O 1
ATOM 2097 N N . ASN A 1 263 ? 5.332 -11.544 8.216 1.00 87.50 263 ASN A N 1
ATOM 2098 C CA . ASN A 1 263 ? 6.055 -12.102 9.348 1.00 87.50 263 ASN A CA 1
ATOM 2099 C C . ASN A 1 263 ? 5.244 -11.888 10.626 1.00 87.50 263 ASN A C 1
ATOM 2101 O O . ASN A 1 263 ? 5.440 -10.915 11.354 1.00 87.50 263 ASN A O 1
ATOM 2105 N N . VAL A 1 264 ? 4.301 -12.800 10.858 1.00 89.81 264 VAL A N 1
ATOM 2106 C CA . VAL A 1 264 ? 3.353 -12.708 11.973 1.00 89.81 264 VAL A CA 1
ATOM 2107 C C . VAL A 1 264 ? 4.076 -12.647 13.317 1.00 89.81 264 VAL A C 1
ATOM 2109 O O . VAL A 1 264 ? 3.668 -11.882 14.175 1.00 89.81 264 VAL A O 1
ATOM 2112 N N . GLU A 1 265 ? 5.161 -13.396 13.498 1.00 89.69 265 GLU A N 1
ATOM 2113 C CA . GLU A 1 265 ? 5.877 -13.451 14.777 1.00 89.69 265 GLU A CA 1
ATOM 2114 C C . GLU A 1 265 ? 6.490 -12.092 15.143 1.00 89.69 265 GLU A C 1
ATOM 2116 O O . GLU A 1 265 ? 6.194 -11.520 16.190 1.00 89.69 265 GLU A O 1
ATOM 2121 N N . VAL A 1 266 ? 7.283 -11.515 14.238 1.00 88.19 266 VAL A N 1
ATOM 2122 C CA . VAL A 1 266 ? 7.944 -10.227 14.498 1.00 88.19 266 VAL A CA 1
ATOM 2123 C C . VAL A 1 266 ? 6.951 -9.081 14.591 1.00 88.19 266 VAL A C 1
ATOM 2125 O O . VAL A 1 266 ? 7.087 -8.223 15.457 1.00 88.19 266 VAL A O 1
ATOM 2128 N N . THR A 1 267 ? 5.914 -9.086 13.758 1.00 89.44 267 THR A N 1
ATOM 2129 C CA . THR A 1 267 ? 4.863 -8.061 13.828 1.00 89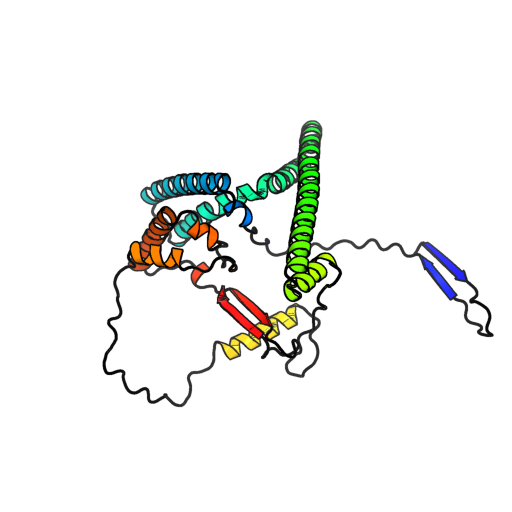.44 267 THR A CA 1
ATOM 2130 C C . THR A 1 267 ? 4.020 -8.180 15.097 1.00 89.44 267 THR A C 1
ATOM 2132 O O . THR A 1 267 ? 3.654 -7.154 15.661 1.00 89.44 267 THR A O 1
ATOM 2135 N N . THR A 1 268 ? 3.781 -9.396 15.601 1.00 92.25 268 THR A N 1
ATOM 2136 C CA . THR A 1 268 ? 3.116 -9.627 16.896 1.00 92.25 268 THR A CA 1
ATOM 2137 C C . THR A 1 268 ? 3.948 -9.053 18.035 1.00 92.25 268 THR A C 1
ATOM 2139 O O . THR A 1 268 ? 3.431 -8.269 18.825 1.00 92.25 268 THR A O 1
ATOM 2142 N N . ASN A 1 269 ? 5.240 -9.383 18.096 1.00 90.19 269 ASN A N 1
ATOM 2143 C CA . ASN A 1 269 ? 6.125 -8.907 19.164 1.00 90.19 269 ASN A CA 1
ATOM 2144 C C . ASN A 1 269 ? 6.278 -7.382 19.141 1.00 90.19 269 ASN A C 1
ATOM 2146 O O . ASN A 1 269 ? 6.230 -6.728 20.183 1.00 90.19 269 ASN A O 1
ATOM 2150 N N . MET A 1 270 ? 6.378 -6.814 17.941 1.00 89.00 270 MET A N 1
ATOM 2151 C CA . MET A 1 270 ? 6.403 -5.375 17.720 1.00 89.00 270 MET A CA 1
ATOM 2152 C C . MET A 1 270 ? 5.128 -4.681 18.221 1.00 89.00 270 MET A C 1
ATOM 2154 O O . MET A 1 270 ? 5.209 -3.725 18.989 1.00 89.00 270 MET A O 1
ATOM 2158 N N . LEU A 1 271 ? 3.950 -5.167 17.814 1.00 90.12 271 LEU A N 1
ATOM 2159 C CA . LEU A 1 271 ? 2.667 -4.589 18.224 1.00 90.12 271 LEU A CA 1
ATOM 2160 C C . LEU A 1 271 ? 2.395 -4.785 19.716 1.00 90.12 271 LEU A C 1
ATOM 2162 O O . LEU A 1 271 ? 1.863 -3.886 20.355 1.00 90.12 271 LEU A O 1
ATOM 2166 N N . HIS A 1 272 ? 2.798 -5.917 20.289 1.00 90.69 272 HIS A N 1
ATOM 2167 C CA . HIS A 1 272 ? 2.657 -6.176 21.719 1.00 90.69 272 HIS A CA 1
ATOM 2168 C C . HIS A 1 272 ? 3.456 -5.178 22.565 1.00 90.69 272 HIS A C 1
ATOM 2170 O O . HIS A 1 272 ? 2.936 -4.666 23.556 1.00 90.69 272 HIS A O 1
ATOM 2176 N N . LEU A 1 273 ? 4.690 -4.846 22.164 1.00 88.50 273 LEU A N 1
ATOM 2177 C CA . LEU A 1 273 ? 5.477 -3.832 22.869 1.00 88.50 273 LEU A CA 1
ATOM 2178 C C . LEU A 1 273 ? 4.820 -2.449 22.782 1.00 88.50 273 LEU A C 1
ATOM 2180 O O . LEU A 1 273 ? 4.699 -1.763 23.796 1.00 88.50 273 LEU A O 1
ATOM 2184 N N . LEU A 1 274 ? 4.336 -2.086 21.593 1.00 87.44 274 LEU A N 1
ATOM 2185 C CA . LEU A 1 274 ? 3.637 -0.828 21.360 1.00 87.44 274 LEU A CA 1
ATOM 2186 C C . LEU A 1 274 ? 2.355 -0.725 22.206 1.00 87.44 274 LEU A C 1
ATOM 2188 O O . LEU A 1 274 ? 2.162 0.252 22.923 1.00 87.44 274 LEU A O 1
ATOM 2192 N N . PHE A 1 275 ? 1.500 -1.752 22.180 1.00 88.06 275 PHE A N 1
ATOM 2193 C CA . PHE A 1 275 ? 0.276 -1.786 22.982 1.00 88.06 275 PHE A CA 1
ATOM 2194 C C . PHE A 1 275 ? 0.575 -1.738 24.477 1.00 88.06 275 PHE A C 1
ATOM 2196 O O . PHE A 1 275 ? -0.129 -1.052 25.209 1.00 88.06 275 PHE A O 1
ATOM 2203 N N . ARG A 1 276 ? 1.653 -2.385 24.934 1.00 87.00 276 ARG A N 1
ATOM 2204 C CA . ARG A 1 276 ? 2.103 -2.290 26.327 1.00 87.00 276 ARG A CA 1
ATOM 2205 C C . ARG A 1 276 ? 2.479 -0.869 26.725 1.00 87.00 276 ARG A C 1
ATOM 2207 O O . ARG A 1 276 ? 2.163 -0.468 27.843 1.00 87.00 276 ARG A O 1
ATOM 2214 N N . LYS A 1 277 ? 3.152 -0.131 25.844 1.00 83.56 277 LYS A N 1
ATOM 2215 C CA . LYS A 1 277 ? 3.530 1.263 26.088 1.00 83.56 277 LYS A CA 1
ATOM 2216 C C . LYS A 1 277 ? 2.300 2.169 26.121 1.00 83.56 277 LYS A C 1
ATOM 2218 O O . LYS A 1 277 ? 2.081 2.839 27.125 1.00 83.56 277 LYS A O 1
ATOM 2223 N N . ILE A 1 278 ? 1.434 2.066 25.108 1.00 86.12 278 ILE A N 1
ATOM 2224 C CA . ILE A 1 278 ? 0.143 2.775 25.044 1.00 86.12 278 ILE A CA 1
ATOM 2225 C C . ILE A 1 278 ? -0.674 2.530 26.318 1.00 86.12 278 ILE A C 1
ATOM 2227 O O . ILE A 1 278 ? -1.203 3.468 26.906 1.00 86.12 278 ILE A O 1
ATOM 2231 N N . TRP A 1 279 ? -0.750 1.275 26.767 1.00 86.38 279 TRP A N 1
ATOM 2232 C CA . TRP A 1 279 ? -1.521 0.900 27.949 1.00 86.38 279 TRP A CA 1
ATOM 2233 C C . TRP A 1 279 ? -0.978 1.517 29.243 1.00 86.38 279 TRP A C 1
ATOM 2235 O O . TRP A 1 279 ? -1.749 1.869 30.129 1.00 86.38 279 TRP A O 1
ATOM 2245 N N . LYS A 1 280 ? 0.348 1.651 29.367 1.00 83.31 280 LYS A N 1
ATOM 2246 C CA . LYS A 1 280 ? 0.995 2.236 30.551 1.00 83.31 280 LYS A CA 1
ATOM 2247 C C . LYS A 1 280 ? 0.967 3.762 30.556 1.00 83.31 280 LYS A C 1
ATOM 2249 O O . LYS A 1 280 ? 0.772 4.355 31.610 1.00 83.31 280 LYS A O 1
ATOM 2254 N N . GLU A 1 281 ? 1.208 4.380 29.405 1.00 84.62 281 GLU A N 1
ATOM 2255 C CA . GLU A 1 281 ? 1.391 5.832 29.281 1.00 84.62 281 GLU A CA 1
ATOM 2256 C C . GLU A 1 281 ? 0.091 6.566 28.932 1.00 84.62 281 GLU A C 1
ATOM 2258 O O . GLU A 1 281 ? 0.005 7.782 29.089 1.00 84.62 281 GLU A O 1
ATOM 2263 N N . GLY A 1 282 ? -0.924 5.853 28.431 1.00 82.06 282 GLY A N 1
ATOM 2264 C CA . GLY A 1 282 ? -2.179 6.441 27.954 1.00 82.06 282 GLY A CA 1
ATOM 2265 C C . GLY A 1 282 ? -2.021 7.298 26.692 1.00 82.06 282 GLY A C 1
ATOM 2266 O O . GLY A 1 282 ? -2.951 8.006 26.304 1.00 82.06 282 GLY A O 1
ATOM 2267 N N . GLN A 1 283 ? -0.852 7.262 26.049 1.00 81.31 283 GLN A N 1
ATOM 2268 C CA . GLN A 1 283 ? -0.545 8.033 24.848 1.00 81.31 283 GLN A CA 1
ATOM 2269 C C . GLN A 1 283 ? -0.703 7.174 23.594 1.00 81.31 283 GLN A C 1
ATOM 2271 O O . GLN A 1 283 ? -0.296 6.018 23.555 1.00 81.31 283 GLN A O 1
ATOM 2276 N N . VAL A 1 284 ? -1.284 7.760 22.548 1.00 82.50 284 VAL A N 1
ATOM 2277 C CA . VAL A 1 284 ? -1.500 7.131 21.240 1.00 82.50 284 VAL A CA 1
ATOM 2278 C C . VAL A 1 284 ? -1.030 8.101 20.160 1.00 82.50 284 VAL A C 1
ATOM 2280 O O . VAL A 1 284 ? -1.270 9.308 20.284 1.00 82.50 284 VAL A O 1
ATOM 2283 N N . SER A 1 285 ? -0.391 7.569 19.114 1.00 79.75 285 SER A N 1
ATOM 2284 C CA . SER A 1 285 ? 0.078 8.346 17.961 1.00 79.75 285 SER A CA 1
ATOM 2285 C C . SER A 1 285 ? -1.057 9.132 17.300 1.00 79.75 285 SER A C 1
ATOM 2287 O O . SER A 1 285 ? -2.210 8.689 17.271 1.00 79.75 285 SER A O 1
ATOM 2289 N N . MET A 1 286 ? -0.732 10.302 16.750 1.00 76.94 286 MET A N 1
ATOM 2290 C CA . MET A 1 286 ? -1.706 11.140 16.040 1.00 76.94 286 MET A CA 1
ATOM 2291 C C . MET A 1 286 ? -2.310 10.427 14.826 1.00 76.94 286 MET A C 1
ATOM 2293 O O . MET A 1 286 ? -3.514 10.539 14.605 1.00 76.94 286 MET A O 1
ATOM 2297 N N . ASP A 1 287 ? -1.528 9.593 14.134 1.00 72.69 287 ASP A N 1
ATOM 2298 C CA . ASP A 1 287 ? -1.983 8.782 12.996 1.00 72.69 287 ASP A CA 1
ATOM 2299 C C . ASP A 1 287 ? -3.186 7.888 13.325 1.00 72.69 287 ASP A C 1
ATOM 2301 O O . ASP A 1 287 ? -3.934 7.503 12.435 1.00 72.69 287 ASP A O 1
ATOM 2305 N N . TRP A 1 288 ? -3.346 7.498 14.592 1.00 74.19 288 TRP A N 1
ATOM 2306 C CA . TRP A 1 288 ? -4.429 6.614 15.037 1.00 74.19 288 TRP A CA 1
ATOM 2307 C C . TRP A 1 288 ? -5.661 7.401 15.499 1.00 74.19 288 TRP A C 1
ATOM 2309 O O . TRP A 1 288 ? -6.725 6.820 15.703 1.00 74.19 288 TRP A O 1
ATOM 2319 N N . LYS A 1 289 ? -5.517 8.718 15.686 1.00 75.50 289 LYS A N 1
ATOM 2320 C CA . LYS A 1 289 ? -6.613 9.649 15.989 1.00 75.50 289 LYS A CA 1
ATOM 2321 C C . LYS A 1 289 ? -7.206 10.251 14.716 1.00 75.50 289 LYS A C 1
ATOM 2323 O O . LYS A 1 289 ? -8.325 10.759 14.744 1.00 75.50 289 LYS A O 1
ATOM 2328 N N . GLU A 1 290 ? -6.469 10.187 13.612 1.00 67.44 290 GLU A N 1
ATOM 2329 C CA . GLU A 1 290 ? -6.902 10.635 12.296 1.00 67.44 290 GLU A CA 1
ATOM 2330 C C . GLU A 1 290 ? -7.463 9.462 11.483 1.00 67.44 290 GLU A C 1
ATOM 2332 O O . GLU A 1 290 ? -6.786 8.467 11.249 1.00 67.44 290 GLU A O 1
ATOM 2337 N N . GLY A 1 291 ? -8.711 9.583 11.027 1.00 62.81 291 GLY A N 1
ATOM 2338 C CA . GLY A 1 291 ? -9.311 8.644 10.078 1.00 62.81 291 GLY A CA 1
ATOM 2339 C C . GLY A 1 291 ? -9.404 9.272 8.694 1.00 62.81 291 GLY A C 1
ATOM 2340 O O . GLY A 1 291 ? -9.900 10.394 8.555 1.00 62.81 291 GLY A O 1
ATOM 2341 N N . LEU A 1 292 ? -8.978 8.557 7.651 1.00 63.88 292 LEU A N 1
ATOM 2342 C CA . LEU A 1 292 ? -9.137 9.053 6.283 1.00 63.88 292 LEU A CA 1
ATOM 2343 C C . LEU A 1 292 ? -10.527 8.674 5.758 1.00 63.88 292 LEU A C 1
ATOM 2345 O O . LEU A 1 292 ? -10.847 7.496 5.599 1.00 63.88 292 LEU A O 1
ATOM 2349 N N . LEU A 1 293 ? -11.349 9.679 5.448 1.00 64.12 293 LEU A N 1
ATOM 2350 C CA . LEU A 1 293 ? -12.672 9.469 4.861 1.00 64.12 293 LEU A CA 1
ATOM 2351 C C . LEU A 1 293 ? -12.564 9.229 3.355 1.00 64.12 293 LEU A C 1
ATOM 2353 O O . LEU A 1 293 ? -12.297 10.149 2.580 1.00 64.12 293 LEU A O 1
ATOM 2357 N N . ASN A 1 294 ? -12.832 7.993 2.932 1.00 60.50 294 ASN A N 1
ATOM 2358 C CA . ASN A 1 294 ? -12.969 7.660 1.519 1.00 60.50 294 ASN A CA 1
ATOM 2359 C C . ASN A 1 294 ? -14.438 7.530 1.118 1.00 60.50 294 ASN A C 1
ATOM 2361 O O . ASN A 1 294 ? -15.176 6.693 1.636 1.00 60.50 294 ASN A O 1
ATOM 2365 N N . ASN A 1 295 ? -14.843 8.322 0.125 1.00 61.22 295 ASN A N 1
ATOM 2366 C CA . ASN A 1 295 ? -16.207 8.314 -0.393 1.00 61.22 295 ASN A CA 1
ATOM 2367 C C . ASN A 1 295 ? -16.409 7.178 -1.403 1.00 61.22 295 ASN A C 1
ATOM 2369 O O . ASN A 1 295 ? -15.840 7.175 -2.497 1.00 61.22 295 ASN A O 1
ATOM 2373 N N . ILE A 1 296 ? -17.282 6.233 -1.060 1.00 63.81 296 ILE A N 1
ATOM 2374 C CA . ILE A 1 296 ? -17.698 5.121 -1.915 1.00 63.81 296 ILE A CA 1
ATOM 2375 C C . ILE A 1 296 ? -19.118 5.385 -2.410 1.00 63.81 296 ILE A C 1
ATOM 2377 O O . ILE A 1 296 ? -20.070 5.404 -1.634 1.00 63.81 296 ILE A O 1
ATOM 2381 N N . SER A 1 297 ? -19.279 5.553 -3.723 1.00 62.16 297 SER A N 1
ATOM 2382 C CA . SER A 1 297 ? -20.599 5.696 -4.346 1.00 62.16 297 SER A CA 1
ATOM 2383 C C . SER A 1 297 ? -21.394 4.387 -4.254 1.00 62.16 297 SER A C 1
ATOM 2385 O O . SER A 1 297 ? -20.955 3.338 -4.731 1.00 62.16 297 SER A O 1
ATOM 2387 N N . LYS A 1 298 ? -22.596 4.475 -3.685 1.00 69.75 298 LYS A N 1
ATOM 2388 C CA . LYS A 1 298 ? -23.656 3.467 -3.756 1.00 69.75 298 LYS A CA 1
ATOM 2389 C C . LYS A 1 298 ? -24.337 3.497 -5.126 1.00 69.75 298 LYS A C 1
ATOM 2391 O O . LYS A 1 298 ? -24.202 4.436 -5.913 1.00 69.75 298 LYS A O 1
ATOM 2396 N N . LYS A 1 299 ? -25.128 2.458 -5.400 1.00 67.50 299 LYS A N 1
ATOM 2397 C CA . LYS A 1 299 ? -25.994 2.392 -6.581 1.00 67.50 299 LYS A CA 1
ATOM 2398 C C . LYS A 1 299 ? -27.094 3.458 -6.472 1.00 67.50 299 LYS A C 1
ATOM 2400 O O . LYS A 1 299 ? -27.873 3.423 -5.529 1.00 67.50 299 LYS A O 1
ATOM 2405 N N . GLY A 1 300 ? -27.159 4.375 -7.436 1.00 72.25 300 GLY A N 1
ATOM 2406 C CA . GLY A 1 300 ? -28.127 5.472 -7.449 1.00 72.25 300 GLY A CA 1
ATOM 2407 C C . GLY A 1 300 ? -27.640 6.671 -8.261 1.00 72.25 300 GLY A C 1
ATOM 2408 O O . GLY A 1 300 ? -26.680 6.572 -9.031 1.00 72.25 300 GLY A O 1
ATOM 2409 N N . ASP A 1 301 ? -28.305 7.811 -8.084 1.00 70.25 301 ASP A N 1
ATOM 2410 C CA . ASP A 1 301 ? -27.867 9.086 -8.648 1.00 70.25 301 ASP A CA 1
ATOM 2411 C C . ASP A 1 301 ? -26.594 9.565 -7.935 1.00 70.25 301 ASP A C 1
ATOM 2413 O O . ASP A 1 301 ? -26.626 9.963 -6.771 1.00 70.25 301 ASP A O 1
ATOM 2417 N N . GLN A 1 302 ? -25.471 9.518 -8.652 1.00 66.50 302 GLN A N 1
ATOM 2418 C CA . GLN A 1 302 ? -24.146 9.894 -8.151 1.00 66.50 302 GLN A CA 1
ATOM 2419 C C . GLN A 1 302 ? -23.976 11.406 -7.951 1.00 66.50 302 GLN A C 1
ATOM 2421 O O . GLN A 1 302 ? -22.949 11.825 -7.422 1.00 66.50 302 GLN A O 1
ATOM 2426 N N . SER A 1 303 ? -24.956 12.216 -8.368 1.00 66.56 303 SER A N 1
ATOM 2427 C CA . SER A 1 303 ? -24.997 13.648 -8.057 1.00 66.56 303 SER A CA 1
ATOM 2428 C C . SER A 1 303 ? -25.527 13.945 -6.649 1.00 66.56 303 SER A C 1
ATOM 2430 O O . SER A 1 303 ? -25.351 15.063 -6.169 1.00 66.56 303 SER A O 1
ATOM 2432 N N . LYS A 1 304 ? -26.129 12.951 -5.972 1.00 69.75 304 LYS A N 1
ATOM 2433 C CA . LYS A 1 304 ? -26.658 13.064 -4.605 1.00 69.75 304 LYS A CA 1
ATOM 2434 C C . LYS A 1 304 ? -25.677 12.510 -3.570 1.00 69.75 304 LYS A C 1
ATOM 2436 O O . LYS A 1 304 ? -25.259 11.357 -3.671 1.00 69.75 304 LYS A O 1
ATOM 2441 N N . PHE A 1 305 ? -25.385 13.293 -2.532 1.00 68.94 305 PHE A N 1
ATOM 2442 C CA . PHE A 1 305 ? -24.480 12.915 -1.435 1.00 68.94 305 PHE A CA 1
ATOM 2443 C C . PHE A 1 305 ? -24.962 11.720 -0.603 1.00 68.94 305 PHE A C 1
ATOM 2445 O O . PHE A 1 305 ? -24.154 10.894 -0.192 1.00 68.94 305 PHE A O 1
ATOM 2452 N N . GLU A 1 306 ? -26.275 11.566 -0.429 1.00 71.38 306 GLU A N 1
ATOM 2453 C CA . GLU A 1 306 ? -26.902 10.445 0.298 1.00 71.38 306 GLU A CA 1
ATOM 2454 C C . GLU A 1 306 ? -26.553 9.071 -0.307 1.00 71.38 306 GLU A C 1
ATOM 2456 O O . GLU A 1 306 ? -26.538 8.037 0.372 1.00 71.38 306 GLU A O 1
ATOM 2461 N N . ASN A 1 307 ? -26.215 9.065 -1.601 1.00 69.62 307 ASN A N 1
ATOM 2462 C CA . ASN A 1 307 ? -25.786 7.883 -2.337 1.00 69.62 307 ASN A CA 1
ATOM 2463 C C . ASN A 1 307 ? -24.285 7.608 -2.198 1.00 69.62 307 ASN A C 1
ATOM 2465 O O . ASN A 1 307 ? -23.735 6.855 -2.998 1.00 69.62 307 ASN A O 1
ATOM 2469 N N . TYR A 1 308 ? -23.613 8.173 -1.198 1.00 66.69 308 TYR A N 1
ATOM 2470 C CA . TYR A 1 308 ? -22.243 7.825 -0.844 1.00 66.69 308 TYR A CA 1
ATOM 2471 C C . TYR A 1 308 ? -22.182 7.259 0.580 1.00 66.69 308 TYR A C 1
ATOM 2473 O O . TYR A 1 308 ? -22.890 7.690 1.486 1.00 66.69 308 TYR A O 1
ATOM 2481 N N . THR A 1 309 ? -21.360 6.230 0.759 1.00 55.78 309 THR A N 1
ATOM 2482 C CA . THR A 1 309 ? -20.918 5.703 2.059 1.00 55.78 309 THR A CA 1
ATOM 2483 C C . THR A 1 309 ? -19.475 6.097 2.291 1.00 55.78 309 THR A C 1
ATOM 2485 O O . THR A 1 309 ? -18.692 6.103 1.342 1.00 55.78 309 THR A O 1
ATOM 2488 N N . THR A 1 310 ? -19.114 6.339 3.542 1.00 56.03 310 THR A N 1
ATOM 2489 C CA . THR A 1 310 ? -17.721 6.450 3.964 1.00 56.03 310 THR A CA 1
ATOM 2490 C C . THR A 1 310 ? -17.142 5.084 4.278 1.00 56.03 310 THR A C 1
ATOM 2492 O O . THR A 1 310 ? -17.785 4.257 4.921 1.00 56.03 310 THR A O 1
ATOM 2495 N N . ASP A 1 311 ? -15.921 4.860 3.811 1.00 53.00 311 ASP A N 1
ATOM 2496 C CA . ASP A 1 311 ? -15.013 3.872 4.384 1.00 53.00 311 ASP A CA 1
ATOM 2497 C C . ASP A 1 311 ? -14.007 4.645 5.237 1.00 53.00 311 ASP A C 1
ATOM 2499 O O . ASP A 1 311 ? -13.440 5.637 4.765 1.00 53.00 311 ASP A O 1
ATOM 2503 N N . HIS A 1 312 ? -13.841 4.227 6.489 1.00 55.53 312 HIS A N 1
ATOM 2504 C CA . HIS A 1 312 ? -12.824 4.769 7.384 1.00 55.53 312 HIS A CA 1
ATOM 2505 C C . HIS A 1 312 ? -11.556 3.934 7.200 1.00 55.53 312 HIS A C 1
ATOM 2507 O O . HIS A 1 312 ? -11.592 2.715 7.389 1.00 55.53 312 HIS A O 1
ATOM 2513 N N . LEU A 1 313 ? -10.464 4.582 6.792 1.00 49.66 313 LEU A N 1
ATOM 2514 C CA . LEU A 1 313 ? -9.120 3.998 6.788 1.00 49.66 313 LEU A CA 1
ATOM 2515 C C . LEU A 1 313 ? -8.291 4.515 7.954 1.00 49.66 313 LEU A C 1
ATOM 2517 O O . LEU A 1 313 ? -8.472 5.704 8.301 1.00 49.66 313 LEU A O 1
#

Solvent-accessible surface area (backbone atoms only — not comparable to full-atom values): 18847 Å² total; per-residue (Å²): 124,62,68,74,48,79,41,80,62,89,89,72,97,62,98,66,68,46,75,48,69,46,74,85,83,84,80,77,81,77,76,71,85,64,74,81,73,76,84,80,72,54,63,72,52,64,73,38,69,69,55,34,50,55,46,43,52,55,40,50,58,43,50,51,55,48,54,56,52,59,72,77,46,99,69,52,70,54,57,50,51,49,49,52,44,47,45,59,53,59,59,45,52,65,74,37,49,58,62,52,52,32,50,52,32,46,50,50,31,70,68,42,83,50,72,70,56,27,54,52,30,44,53,52,28,51,53,39,47,49,53,42,52,52,50,52,52,50,51,51,51,50,53,52,51,53,51,49,55,50,36,53,52,23,54,77,70,65,36,61,67,59,31,52,55,47,52,57,60,71,62,75,73,79,74,77,77,83,68,53,41,39,50,96,87,65,49,70,41,86,49,71,66,61,48,50,53,53,50,50,56,54,47,50,60,65,74,62,57,75,79,68,91,68,76,77,89,69,78,75,70,96,62,80,73,84,76,78,84,68,80,82,46,59,65,58,47,40,51,49,54,70,66,54,65,68,95,53,82,45,36,85,77,61,61,38,51,59,65,49,51,67,38,47,68,63,44,24,56,53,50,40,54,50,52,52,48,29,71,72,71,74,56,75,47,67,65,78,76,51,66,50,79,42,82,42,78,48,94,66,64,74,44,44,72,87,33,44,45,77,46,81,59

Sequence (313 aa):
MEDVRTRRGADMASDHHLVVAKMKLKLKNIWTTGQTALPRFNIAFLKDADKLNEFKIALNNRFQALQDLLKEEETTMEDEWGGYQRSINSNVSRGSGPIKERRNTKTTNINSRIRAEKIIAQAEYIKVNKQVKESNKANKKKCVEELATTTEKASRVRNMKQLYDTTKKLAEKYSKPERPVKDKEGRPITETQEQRNRWVEYFEGLLNRPAPMNTPNIEAAHTSLPTDVNLPTTEEIRMAIRQIKSGKAAGPGNIPAEALKSNVEVTTNMLHLLFRKIWKEGQVSMDWKEGLLNNISKKGDQSKFENYTTDHL

Mean predicted aligned error: 18.01 Å

Organism: NCBI:txid31246

Secondary structure (DSSP, 8-state):
---EEEEEPSSSS--PEEEEE---------------PPPPP-GGGGGSHHHHHHHHHHHHHHHHHHHHHHHHS---HHHHHHHHHHHHHHHHGGGGHHHHHHHHHHHHHHH--SHHHHHHHHHHHHHHHHHHHHHHHHHHHHHHHHHHHHHHHHHHTT-HHHHHHHHHHHT---PPP-PPEE-TTS-EE--HHHHHHHHHHHHHHHHSPPPPSS----PPPSS------SPPPHHHHHHHHHHSPTTPPP-TT---HHHHHHTHHHHHHHHHHHHHHHHHH----GGGT---EEEEEPSS-TTSGGGEEEEE-

Foldseek 3Di:
DPDKDWADDDDDPDPDIDIDDDDDDDDDPPPDPPDPPDDAFPLVLCVDPVSLVVLQVQLVVQLVVLVVVVVVDDDDLQVLVVSNLCSLVVSRCVVCPLVVQLVVLVVQLVPDPDPVSNVVSVVSNVVSVVVVVVVVVVVVVVVVVVLVVQLVVCVVVVVVVSNVVSVVVVVPPDDPPPFFAADPVRHGDPDPVVVVVRVVVVVCCVVVPDDPPDDPPDPPDPDDDPPPLDQDDLVNQLVVLVPDDAPDADAPSRRGSSSCVSHSNSSSVSVSVSSVCCSVVVDDHVSVVDWDWDWDAAPDPPNDPVRTDTDTD